Protein 6PXZ (pdb70)

Nearest PDB structures (foldseek):
  6pxz-assembly1_C  TM=9.949E-01  e=3.457E-14  Mus musculus
  6py0-assembly1_B  TM=1.004E+00  e=1.705E-13  Mus musculus
  4q5g-assembly1_B-2  TM=9.927E-01  e=1.189E-13  Mus musculus
  4q5g-assembly1_A-2  TM=9.921E-01  e=2.853E-13  Mus musculus
  4ip8-assembly1_D  TM=9.858E-01  e=7.693E-12  Homo sapiens

Sequence (305 aa):
RWVQFMKEAGQGSRDMWRAYSDMKKANWKNSDKYFHARGNYDAARRGPGGAWAAKVISDAREAVQKFTGDSRADQFANEWGRSGKDPNHFRPAGLPKRYRWVQFMKEAGQGSRDMWRAYSDMKKANWKNSDKYFHARGNYDAARRGPGGAWAAKVISDAREAVQKFTGHGAEDSRADQFANEWGRSGKDPNHFRPAGLPKRYRWVQFMKEAGQGSRDMWRAYSDMKKANWKNSDKYFHARGNYDAARRGPGGAWAAKVISDAREAVQKFTGHGAEDSRADQFANEWGRSGKDPNHFRPAGLPKRY

Structure (mmCIF, N/CA/C/O backbone):
data_6PXZ
#
_entry.id   6PXZ
#
_cell.length_a   52.317
_cell.length_b   74.882
_cell.length_c   89.940
_cell.angle_alpha   90.000
_cell.angle_beta   90.000
_cell.angle_gamma   90.000
#
_symmetry.space_group_name_H-M   'P 21 21 21'
#
loop_
_entity.id
_entity.type
_entity.pdbx_description
1 polymer 'Serum amyloid A-3 protein'
2 non-polymer DECYL-BETA-D-MALTOPYRANOSIDE
3 water water
#
loop_
_atom_site.group_PDB
_atom_site.id
_atom_site.type_symbol
_atom_site.label_atom_id
_atom_site.label_alt_id
_atom_site.label_comp_id
_atom_site.label_asym_id
_atom_site.label_entity_id
_atom_site.label_seq_id
_atom_site.pdbx_PDB_ins_code
_atom_site.Cartn_x
_atom_site.Cartn_y
_atom_site.Cartn_z
_atom_site.occupancy
_atom_site.B_iso_or_equiv
_atom_site.auth_seq_id
_atom_site.auth_comp_id
_atom_site.auth_asym_id
_atom_site.auth_atom_id
_atom_site.pdbx_PDB_model_num
ATOM 1 N N . ARG A 1 2 ? 13.123 9.898 -19.082 1.00 54.18 20 ARG A N 1
ATOM 2 C CA . ARG A 1 2 ? 13.432 9.710 -17.669 1.00 53.45 20 ARG A CA 1
ATOM 3 C C . ARG A 1 2 ? 12.197 9.314 -16.869 1.00 53.43 20 ARG A C 1
ATOM 4 O O . ARG A 1 2 ? 11.096 9.828 -17.104 1.00 54.28 20 ARG A O 1
ATOM 12 N N . TRP A 1 3 ? 12.399 8.412 -15.913 1.00 54.24 21 TRP A N 1
ATOM 13 C CA . TRP A 1 3 ? 11.329 7.965 -15.029 1.00 53.06 21 TRP A CA 1
ATOM 14 C C . TRP A 1 3 ? 11.065 8.971 -13.918 1.00 49.06 21 TRP A C 1
ATOM 15 O O . TRP A 1 3 ? 9.916 9.158 -13.507 1.00 44.83 21 TRP A O 1
ATOM 26 N N . VAL A 1 4 ? 12.130 9.594 -13.418 1.00 44.72 22 VAL A N 1
ATOM 27 C CA . VAL A 1 4 ? 11.999 10.578 -12.349 1.00 45.74 22 VAL A CA 1
ATOM 28 C C . VAL A 1 4 ? 11.073 11.711 -12.803 1.00 43.97 22 VAL A C 1
ATOM 29 O O . VAL A 1 4 ? 10.203 12.162 -12.044 1.00 44.34 22 VAL A O 1
ATOM 33 N N . GLN A 1 5 ? 11.236 12.137 -14.053 1.00 43.84 23 GLN A N 1
ATOM 34 C CA . GLN A 1 5 ? 10.420 13.221 -14.600 1.00 43.69 23 GLN A CA 1
ATOM 35 C C . GLN A 1 5 ? 8.958 12.797 -14.735 1.00 41.68 23 GLN A C 1
ATOM 36 O O . GLN A 1 5 ? 8.052 13.566 -14.409 1.00 39.35 23 GLN A O 1
ATOM 42 N N . PHE A 1 6 ? 8.742 11.578 -15.220 1.00 41.12 24 PHE A N 1
ATOM 43 C CA . PHE A 1 6 ? 7.394 11.019 -15.356 1.00 41.60 24 PHE A CA 1
ATOM 44 C C . PHE A 1 6 ? 6.699 10.923 -14.002 1.00 41.22 24 PHE A C 1
ATOM 45 O O . PHE A 1 6 ? 5.543 11.342 -13.850 1.00 39.23 24 PHE A O 1
ATOM 53 N N . MET A 1 7 ? 7.396 10.358 -13.024 1.00 40.15 25 MET A N 1
ATOM 54 C CA . MET A 1 7 ? 6.878 10.269 -11.661 1.00 42.04 25 MET A CA 1
ATOM 55 C C . MET A 1 7 ? 6.587 11.651 -11.077 1.00 41.28 25 MET A C 1
ATOM 56 O O . MET A 1 7 ? 5.604 11.831 -10.355 1.00 38.44 25 MET A O 1
ATOM 61 N N . LYS A 1 8 ? 7.443 12.625 -11.388 1.00 34.79 26 LYS A N 1
ATOM 62 C CA . LYS A 1 8 ? 7.256 13.984 -10.908 1.00 35.09 26 LYS A CA 1
ATOM 63 C C . LYS A 1 8 ? 5.946 14.533 -11.424 1.00 32.83 26 LYS A C 1
ATOM 64 O O . LYS A 1 8 ? 5.174 15.128 -10.667 1.00 35.18 26 LYS A O 1
ATOM 70 N N . GLU A 1 9 ? 5.705 14.324 -12.717 1.00 30.51 27 GLU A N 1
ATOM 71 C CA . GLU A 1 9 ? 4.501 14.831 -13.362 1.00 34.06 27 GLU A CA 1
ATOM 72 C C . GLU A 1 9 ? 3.282 14.107 -12.806 1.00 34.57 27 GLU A C 1
ATOM 73 O O . GLU A 1 9 ? 2.247 14.726 -12.573 1.00 32.21 27 GLU A O 1
ATOM 79 N N . ALA A 1 10 ? 3.420 12.801 -12.585 1.00 34.39 28 ALA A N 1
ATOM 80 C CA . ALA A 1 10 ? 2.316 11.994 -12.054 1.00 31.17 28 ALA A CA 1
ATOM 81 C C . ALA A 1 10 ? 1.928 12.501 -10.675 1.00 33.20 28 ALA A C 1
ATOM 82 O O . ALA A 1 10 ? 0.743 12.563 -10.330 1.00 32.93 28 ALA A O 1
ATOM 84 N N . GLY A 1 11 ? 2.931 12.858 -9.884 1.00 32.98 29 GLY A N 1
ATOM 85 C CA . GLY A 1 11 ? 2.686 13.420 -8.567 1.00 33.42 29 GLY A CA 1
ATOM 86 C C . GLY A 1 11 ? 1.930 14.732 -8.663 1.00 37.55 29 GLY A C 1
ATOM 87 O O . GLY A 1 11 ? 0.960 14.973 -7.937 1.00 31.51 29 GLY A O 1
ATOM 88 N N . GLN A 1 12 ? 2.390 15.593 -9.560 1.00 35.60 30 GLN A N 1
ATOM 89 C CA . GLN A 1 12 ? 1.753 16.886 -9.772 1.00 32.57 30 GLN A CA 1
ATOM 90 C C . GLN A 1 12 ? 0.317 16.734 -10.259 1.00 32.20 30 GLN A C 1
ATOM 91 O O . GLN A 1 12 ? -0.600 17.377 -9.729 1.00 32.91 30 GLN A O 1
ATOM 97 N N . GLY A 1 13 ? 0.133 15.903 -11.278 1.00 29.22 31 GLY A N 1
ATOM 98 C CA . GLY A 1 13 ? -1.194 15.632 -11.816 1.00 30.71 31 GLY A CA 1
ATOM 99 C C . GLY A 1 13 ? -2.166 15.078 -10.785 1.00 32.91 31 GLY A C 1
ATOM 100 O O . GLY A 1 13 ? -3.354 15.422 -10.778 1.00 28.93 31 GLY A O 1
ATOM 101 N N . SER A 1 14 ? -1.666 14.225 -9.900 1.00 30.99 32 SER A N 1
ATOM 102 C CA . SER A 1 14 ? -2.511 13.653 -8.857 1.00 33.10 32 SER A CA 1
ATOM 103 C C . SER A 1 14 ? -2.974 14.760 -7.923 1.00 31.91 32 SER A C 1
ATOM 104 O O . SER A 1 14 ? -4.141 14.818 -7.535 1.00 29.52 32 SER A O 1
ATOM 107 N N . ARG A 1 15 ? -2.051 15.647 -7.566 1.00 30.73 33 ARG A N 1
ATOM 108 C CA . ARG A 1 15 ? -2.384 16.787 -6.722 1.00 30.54 33 ARG A CA 1
ATOM 109 C C . ARG A 1 15 ? -3.407 17.713 -7.383 1.00 29.53 33 ARG A C 1
ATOM 110 O O . ARG A 1 15 ? -4.272 18.253 -6.705 1.00 32.42 33 ARG A O 1
ATOM 118 N N . ASP A 1 16 ? -3.301 17.884 -8.702 1.00 28.52 34 ASP A N 1
ATOM 119 C CA . ASP A 1 16 ? -4.263 18.663 -9.480 1.00 30.95 34 ASP A CA 1
ATOM 120 C C . ASP A 1 16 ? -5.660 18.049 -9.417 1.00 27.04 34 ASP A C 1
ATOM 121 O O . ASP A 1 16 ? -6.670 18.761 -9.367 1.00 27.90 34 ASP A O 1
ATOM 126 N N . MET A 1 17 ? -5.714 16.723 -9.446 1.00 26.28 35 MET A N 1
ATOM 127 C CA . MET A 1 17 ? -6.995 16.037 -9.350 1.00 25.46 35 MET A CA 1
ATOM 128 C C . MET A 1 17 ? -7.619 16.221 -7.974 1.00 29.14 35 MET A C 1
ATOM 129 O O . MET A 1 17 ? -8.804 16.513 -7.875 1.00 27.22 35 MET A O 1
ATOM 134 N N . TRP A 1 18 ? -6.835 16.067 -6.912 1.00 27.86 36 TRP A N 1
ATOM 135 C CA . TRP A 1 18 ? -7.401 16.230 -5.570 1.00 29.00 36 TRP A CA 1
ATOM 136 C C . TRP A 1 18 ? -7.817 17.671 -5.361 1.00 30.42 36 TRP A C 1
ATOM 137 O O . TRP A 1 18 ? -8.803 17.937 -4.694 1.00 30.38 36 TRP A O 1
ATOM 148 N N . ARG A 1 19 ? -7.069 18.605 -5.937 1.00 26.44 37 ARG A N 1
ATOM 149 C CA . ARG A 1 19 ? -7.415 20.020 -5.781 1.00 28.51 37 ARG A CA 1
ATOM 150 C C . ARG A 1 19 ? -8.748 20.303 -6.466 1.00 28.72 37 ARG A C 1
ATOM 151 O O . ARG A 1 19 ? -9.587 21.060 -5.958 1.00 28.20 37 ARG A O 1
ATOM 159 N N . ALA A 1 20 ? -8.974 19.655 -7.601 1.00 28.38 38 ALA A N 1
ATOM 160 C CA . ALA A 1 20 ? -10.237 19.835 -8.299 1.00 27.39 38 ALA A CA 1
ATOM 161 C C . ALA A 1 20 ? -11.398 19.262 -7.489 1.00 28.82 38 ALA A C 1
ATOM 162 O O . ALA A 1 20 ? -12.480 19.846 -7.440 1.00 26.61 38 ALA A O 1
ATOM 164 N N . TYR A 1 21 ? -11.185 18.104 -6.866 1.00 25.97 39 TYR A N 1
ATOM 165 C CA . TYR A 1 21 ? -12.254 17.484 -6.083 1.00 29.04 39 TYR A CA 1
ATOM 166 C C . TYR A 1 21 ? -12.489 18.319 -4.811 1.00 32.94 39 TYR A C 1
ATOM 167 O O . TYR A 1 21 ? -13.626 18.502 -4.373 1.00 31.94 39 TYR A O 1
ATOM 176 N N . SER A 1 22 ? -11.400 18.830 -4.245 1.00 30.24 40 SER A N 1
ATOM 177 C CA . SER A 1 22 ? -11.456 19.685 -3.071 1.00 31.93 40 SER A CA 1
ATOM 178 C C . SER A 1 22 ? -12.206 20.982 -3.379 1.00 34.24 40 SER A C 1
ATOM 179 O O . SER A 1 22 ? -13.086 21.394 -2.615 1.00 33.82 40 SER A O 1
ATOM 182 N N . ASP A 1 23 ? -11.873 21.620 -4.499 1.00 28.61 41 ASP A N 1
ATOM 183 C CA . ASP A 1 23 ? -12.569 22.841 -4.882 1.00 29.70 41 ASP A CA 1
ATOM 184 C C . ASP A 1 23 ? -14.044 22.554 -5.107 1.00 30.10 41 ASP A C 1
ATOM 185 O O . ASP A 1 23 ? -14.891 23.370 -4.771 1.00 29.68 41 ASP A O 1
ATOM 190 N N . MET A 1 24 ? -14.346 21.392 -5.680 1.00 29.03 42 MET A N 1
ATOM 191 C CA . MET A 1 24 ? -15.733 21.023 -5.935 1.00 28.42 42 MET A CA 1
ATOM 192 C C . MET A 1 24 ? -16.509 20.947 -4.621 1.00 30.71 42 MET A C 1
ATOM 193 O O . MET A 1 24 ? -17.610 21.486 -4.516 1.00 31.34 42 MET A O 1
ATOM 198 N N . LYS A 1 25 ? -15.903 20.333 -3.610 1.00 31.99 43 LYS A N 1
ATOM 199 C CA . LYS A 1 25 ? -16.519 20.270 -2.288 1.00 32.00 43 LYS A CA 1
ATOM 200 C C . LYS A 1 25 ? -16.715 21.665 -1.691 1.00 33.27 43 LYS A C 1
ATOM 201 O O . LYS A 1 25 ? -17.810 21.989 -1.235 1.00 35.42 43 LYS A O 1
ATOM 203 N N . LYS A 1 26 ? -15.668 22.488 -1.706 1.00 35.14 44 LYS A N 1
ATOM 204 C CA . LYS A 1 26 ? -15.742 23.846 -1.148 1.00 36.48 44 LYS A CA 1
ATOM 205 C C . LYS A 1 26 ? -16.749 24.743 -1.845 1.00 37.20 44 LYS A C 1
ATOM 206 O O . LYS A 1 26 ? -17.434 25.533 -1.201 1.00 37.74 44 LYS A O 1
ATOM 212 N N . ALA A 1 27 ? -16.804 24.652 -3.168 1.00 35.21 45 ALA A N 1
ATOM 213 C CA . ALA A 1 27 ? -17.664 25.532 -3.942 1.00 34.60 45 ALA A CA 1
ATOM 214 C C . ALA A 1 27 ? -19.116 25.231 -3.632 1.00 35.41 45 ALA A C 1
ATOM 215 O O . ALA A 1 27 ? -19.951 26.136 -3.583 1.00 33.99 45 ALA A O 1
ATOM 217 N N . ASN A 1 28 ? -19.408 23.947 -3.444 1.00 30.81 46 ASN A N 1
ATOM 218 C CA . ASN A 1 28 ? -20.784 23.488 -3.230 1.00 34.95 46 ASN A CA 1
ATOM 219 C C . ASN A 1 28 ? -21.775 24.134 -4.210 1.00 34.72 46 ASN A C 1
ATOM 220 O O . ASN A 1 28 ? -22.808 24.683 -3.814 1.00 31.96 46 ASN A O 1
ATOM 225 N N . TRP A 1 29 ? -21.443 24.076 -5.495 1.00 37.21 47 TRP A N 1
ATOM 226 C CA . TRP A 1 29 ? -22.187 24.794 -6.522 1.00 35.25 47 TRP A CA 1
ATOM 227 C C . TRP A 1 29 ? -22.915 23.787 -7.398 1.00 43.17 47 TRP A C 1
ATOM 228 O O . TRP A 1 29 ? -22.320 22.816 -7.856 1.00 40.53 47 TRP A O 1
ATOM 239 N N . LYS A 1 30 ? -24.210 23.997 -7.614 1.00 47.39 48 LYS A N 1
ATOM 240 C CA . LYS A 1 30 ? -24.987 23.040 -8.379 1.00 50.51 48 LYS A CA 1
ATOM 241 C C . LYS A 1 30 ? -24.514 22.960 -9.818 1.00 46.87 48 LYS A C 1
ATOM 242 O O . LYS A 1 30 ? -24.059 23.965 -10.380 1.00 50.75 48 LYS A O 1
ATOM 243 N N . ASN A 1 31 ? -24.600 21.763 -10.394 1.00 50.90 49 ASN A N 1
ATOM 244 C CA . ASN A 1 31 ? -24.238 21.524 -11.789 1.00 47.26 49 ASN A CA 1
ATOM 245 C C . ASN A 1 31 ? -22.779 21.849 -12.089 1.00 44.21 49 ASN A C 1
ATOM 246 O O . ASN A 1 31 ? -22.439 22.197 -13.217 1.00 44.90 49 ASN A O 1
ATOM 251 N N . SER A 1 32 ? -21.925 21.744 -11.075 1.00 37.41 50 SER A N 1
ATOM 252 C CA . SER A 1 32 ? -20.523 22.101 -11.233 1.00 36.82 50 SER A CA 1
ATOM 253 C C . SER A 1 32 ? -19.624 20.876 -11.324 1.00 32.89 50 SER A C 1
ATOM 254 O O . SER A 1 32 ? -18.430 21.010 -11.618 1.00 32.43 50 SER A O 1
ATOM 257 N N . ASP A 1 33 ? -20.180 19.689 -11.087 1.00 35.39 51 ASP A N 1
ATOM 258 C CA . ASP A 1 33 ? -19.363 18.474 -11.080 1.00 33.33 51 ASP A CA 1
ATOM 259 C C . ASP A 1 33 ? -18.559 18.271 -12.369 1.00 34.28 51 ASP A C 1
ATOM 260 O O . ASP A 1 33 ? -17.352 18.030 -12.316 1.00 35.84 51 ASP A O 1
ATOM 265 N N . LYS A 1 34 ? -19.217 18.393 -13.516 1.00 31.48 52 LYS A N 1
ATOM 266 C CA . LYS A 1 34 ? -18.544 18.172 -14.795 1.00 35.83 52 LYS A CA 1
ATOM 267 C C . LYS A 1 34 ? -17.435 19.204 -15.018 1.00 29.42 52 LYS A C 1
ATOM 268 O O . LYS A 1 34 ? -16.395 18.902 -15.606 1.00 30.38 52 LYS A O 1
ATOM 274 N N . TYR A 1 35 ? -17.647 20.427 -14.543 1.00 30.42 53 TYR A N 1
ATOM 275 C CA . TYR A 1 35 ? -16.602 21.435 -14.658 1.00 28.20 53 TYR A CA 1
ATOM 276 C C . TYR A 1 35 ? -15.334 20.998 -13.927 1.00 26.78 53 TYR A C 1
ATOM 277 O O . TYR A 1 35 ? -14.226 21.100 -14.451 1.00 27.51 53 TYR A O 1
ATOM 286 N N . PHE A 1 36 ? -15.496 20.558 -12.687 1.00 28.06 54 PHE A N 1
ATOM 287 C CA . PHE A 1 36 ? -14.340 20.191 -11.903 1.00 23.32 54 PHE A CA 1
ATOM 288 C C . PHE A 1 36 ? -13.667 18.933 -12.422 1.00 25.28 54 PHE A C 1
ATOM 289 O O . PHE A 1 36 ? -12.448 18.830 -12.362 1.00 28.71 54 PHE A O 1
ATOM 297 N N . HIS A 1 37 ? -14.450 18.006 -12.969 1.00 27.35 55 HIS A N 1
ATOM 298 C CA . HIS A 1 37 ? -13.872 16.803 -13.587 1.00 26.00 55 HIS A CA 1
ATOM 299 C C . HIS A 1 37 ? -12.993 17.219 -14.746 1.00 26.73 55 HIS A C 1
ATOM 300 O O . HIS A 1 37 ? -11.847 16.780 -14.848 1.00 27.94 55 HIS A O 1
ATOM 307 N N . ALA A 1 38 ? -13.527 18.068 -15.619 1.00 26.76 56 ALA A N 1
ATOM 308 C CA . ALA A 1 38 ? -12.737 18.589 -16.735 1.00 25.78 56 ALA A CA 1
ATOM 309 C C . ALA A 1 38 ? -11.509 19.350 -16.239 1.00 29.00 56 ALA A C 1
ATOM 310 O O . ALA A 1 38 ? -10.409 19.151 -16.744 1.00 27.36 56 ALA A O 1
ATOM 312 N N . ARG A 1 39 ? -11.687 20.208 -15.236 1.00 27.49 57 ARG A N 1
ATOM 313 C CA . ARG A 1 39 ? -10.569 21.053 -14.793 1.00 26.70 57 ARG A CA 1
ATOM 314 C C . ARG A 1 39 ? -9.412 20.251 -14.180 1.00 27.52 57 ARG A C 1
ATOM 315 O O . ARG A 1 39 ? -8.221 20.555 -14.420 1.00 27.50 57 ARG A O 1
ATOM 323 N N . GLY A 1 40 ? -9.729 19.224 -13.395 1.00 26.65 58 GLY A N 1
ATOM 324 C CA . GLY A 1 40 ? -8.680 18.427 -12.792 1.00 25.57 58 GLY A CA 1
ATOM 325 C C . GLY A 1 40 ? -7.859 17.723 -13.855 1.00 24.38 58 GLY A C 1
ATOM 326 O O . GLY A 1 40 ? -6.622 17.700 -13.799 1.00 27.97 58 GLY A O 1
ATOM 327 N N . ASN A 1 41 ? -8.562 17.147 -14.819 1.00 22.70 59 ASN A N 1
ATOM 328 C CA . ASN A 1 41 ? -7.930 16.429 -15.911 1.00 24.94 59 ASN A CA 1
ATOM 329 C C . ASN A 1 41 ? -7.114 17.371 -16.783 1.00 26.64 59 ASN A C 1
ATOM 330 O O . ASN A 1 41 ? -6.024 17.012 -17.234 1.00 28.41 59 ASN A O 1
ATOM 335 N N . TYR A 1 42 ? -7.643 18.573 -16.999 1.00 26.89 60 TYR A N 1
ATOM 336 C CA . TYR A 1 42 ? -6.962 19.609 -17.781 1.00 27.21 60 TYR A CA 1
ATOM 337 C C . TYR A 1 42 ? -5.667 20.079 -17.112 1.00 30.92 60 TYR A C 1
ATOM 338 O O . TYR A 1 42 ? -4.607 20.101 -17.744 1.00 30.98 60 TYR A O 1
ATOM 347 N N . ASP A 1 43 ? -5.756 20.467 -15.840 1.00 29.33 61 ASP A N 1
ATOM 348 C CA . ASP A 1 43 ? -4.574 20.880 -15.077 1.00 29.05 61 ASP A CA 1
ATOM 349 C C . ASP A 1 43 ? -3.520 19.788 -15.036 1.00 34.37 61 ASP A C 1
ATOM 350 O O . ASP A 1 43 ? -2.317 20.052 -15.198 1.00 32.65 61 ASP A O 1
ATOM 355 N N . ALA A 1 44 ? -3.971 18.557 -14.802 1.00 29.78 62 ALA A N 1
ATOM 356 C CA . ALA A 1 44 ? -3.064 17.432 -14.659 1.00 30.01 62 ALA A CA 1
ATOM 357 C C . ALA A 1 44 ? -2.340 17.133 -15.965 1.00 33.65 62 ALA A C 1
ATOM 358 O O . ALA A 1 44 ? -1.134 16.880 -15.968 1.00 32.27 62 ALA A O 1
ATOM 360 N N . ALA A 1 45 ? -3.054 17.181 -17.082 1.00 30.45 63 ALA A N 1
ATOM 361 C CA . ALA A 1 45 ? -2.426 16.822 -18.353 1.00 33.75 63 ALA A CA 1
ATOM 362 C C . ALA A 1 45 ? -1.380 17.867 -18.737 1.00 39.12 63 ALA A C 1
ATOM 363 O O . ALA A 1 45 ? -0.364 17.544 -19.358 1.00 37.34 63 ALA A O 1
ATOM 365 N N . ARG A 1 46 ? -1.626 19.114 -18.337 1.00 30.55 64 ARG A N 1
ATOM 366 C CA . ARG A 1 46 ? -0.701 20.231 -18.602 1.00 35.40 64 ARG A CA 1
ATOM 367 C C . ARG A 1 46 ? 0.646 20.053 -17.906 1.00 39.93 64 ARG A C 1
ATOM 368 O O . ARG A 1 46 ? 1.628 20.726 -18.252 1.00 37.50 64 ARG A O 1
ATOM 376 N N . ARG A 1 47 ? 0.692 19.174 -16.907 1.00 35.99 65 ARG A N 1
ATOM 377 C CA . ARG A 1 47 ? 1.938 18.910 -16.193 1.00 34.98 65 ARG A CA 1
ATOM 378 C C . ARG A 1 47 ? 2.914 18.109 -17.051 1.00 34.46 65 ARG A C 1
ATOM 379 O O . ARG A 1 47 ? 4.132 18.143 -16.825 1.00 39.09 65 ARG A O 1
ATOM 387 N N . GLY A 1 48 ? 2.382 17.383 -18.030 1.00 37.43 66 GLY A N 1
ATOM 388 C CA . GLY A 1 48 ? 3.194 16.501 -18.853 1.00 36.59 66 GLY A CA 1
ATOM 389 C C . GLY A 1 48 ? 2.582 15.115 -18.933 1.00 37.19 66 GLY A C 1
ATOM 390 O O . GLY A 1 48 ? 1.513 14.878 -18.367 1.00 37.02 66 GLY A O 1
ATOM 391 N N . PRO A 1 49 ? 3.243 14.190 -19.646 1.00 38.85 67 PRO A N 1
ATOM 392 C CA . PRO A 1 49 ? 2.705 12.839 -19.855 1.00 35.29 67 PRO A CA 1
ATOM 393 C C . PRO A 1 49 ? 2.406 12.094 -18.555 1.00 37.62 67 PRO A C 1
ATOM 394 O O . PRO A 1 49 ? 1.430 11.339 -18.504 1.00 37.31 67 PRO A O 1
ATOM 398 N N . GLY A 1 50 ? 3.216 12.304 -17.522 1.00 34.48 68 GLY A N 1
ATOM 399 C CA . GLY A 1 50 ? 3.000 11.649 -16.242 1.00 32.52 68 GLY A CA 1
ATOM 400 C C . GLY A 1 50 ? 1.701 12.127 -15.605 1.00 31.29 68 GLY A C 1
ATOM 401 O O . GLY A 1 50 ? 0.969 11.338 -14.997 1.00 34.71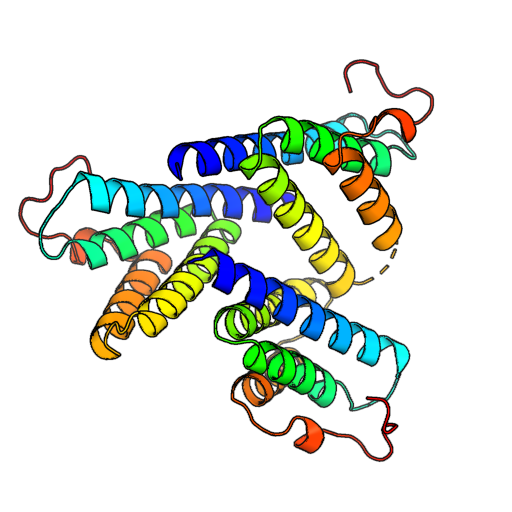 68 GLY A O 1
ATOM 402 N N . GLY A 1 51 ? 1.420 13.418 -15.743 1.00 34.32 69 GLY A N 1
ATOM 403 C CA . GLY A 1 51 ? 0.178 13.999 -15.246 1.00 29.99 69 GLY A CA 1
ATOM 404 C C . GLY A 1 51 ? -1.086 13.522 -15.944 1.00 37.07 69 GLY A C 1
ATOM 405 O O . GLY A 1 51 ? -2.114 13.278 -15.297 1.00 34.58 69 GLY A O 1
ATOM 406 N N . ALA A 1 52 ? -1.028 13.397 -17.266 1.00 31.27 70 ALA A N 1
ATOM 407 C CA . ALA A 1 52 ? -2.147 12.839 -18.013 1.00 32.10 70 ALA A CA 1
ATOM 408 C C . ALA A 1 52 ? -2.412 11.388 -17.628 1.00 34.78 70 ALA A C 1
ATOM 409 O O . ALA A 1 52 ? -3.571 10.967 -17.548 1.00 35.30 70 ALA A O 1
ATOM 411 N N . TRP A 1 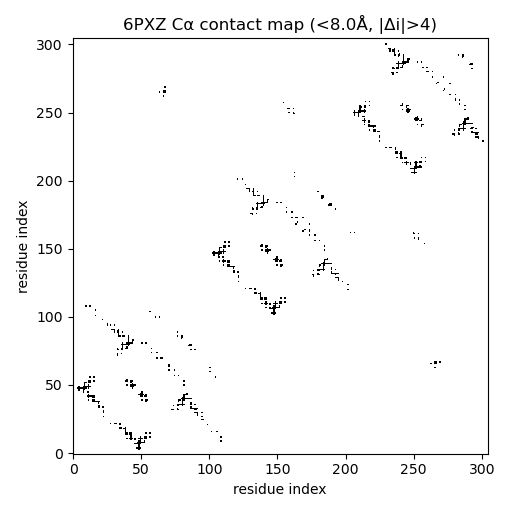53 ? -1.345 10.621 -17.422 1.00 35.20 71 TRP A N 1
ATOM 412 C CA . TRP A 1 53 ? -1.484 9.223 -17.023 1.00 33.09 71 TRP A CA 1
ATOM 413 C C . TRP A 1 53 ? -2.172 9.127 -15.668 1.00 32.19 71 TRP A C 1
ATOM 414 O O . TRP A 1 53 ? -3.121 8.350 -15.496 1.00 32.93 71 TRP A O 1
ATOM 425 N N . ALA A 1 54 ? -1.703 9.926 -14.716 1.00 31.49 72 ALA A N 1
ATOM 426 C CA . ALA A 1 54 ? -2.244 9.912 -13.367 1.00 34.07 72 ALA A CA 1
ATOM 427 C C . ALA A 1 54 ? -3.714 10.315 -13.391 1.00 33.04 72 ALA A C 1
ATOM 428 O O . ALA A 1 54 ? -4.550 9.680 -12.745 1.00 35.17 72 ALA A O 1
ATOM 430 N N . ALA A 1 55 ? -4.020 11.369 -14.143 1.00 30.92 73 ALA A N 1
ATOM 431 C CA . ALA A 1 55 ? -5.400 11.838 -14.307 1.00 31.09 73 ALA A CA 1
ATOM 432 C C . ALA A 1 55 ? -6.313 10.749 -14.871 1.00 31.73 73 ALA A C 1
ATOM 433 O O . ALA A 1 55 ? -7.458 10.592 -14.433 1.00 31.16 73 ALA A O 1
ATOM 435 N N . LYS A 1 56 ? -5.820 10.006 -15.859 1.00 30.19 74 LYS A N 1
ATOM 436 C CA . LYS A 1 56 ? -6.597 8.894 -16.419 1.00 32.76 74 LYS A CA 1
ATOM 437 C C . LYS A 1 56 ? -6.785 7.756 -15.414 1.00 33.62 74 LYS A C 1
ATOM 438 O O . LYS A 1 56 ? -7.890 7.231 -15.278 1.00 32.97 74 LYS A O 1
ATOM 444 N N . VAL A 1 57 ? -5.714 7.380 -14.712 1.00 30.90 75 VAL A N 1
ATOM 445 C CA . VAL A 1 57 ? -5.813 6.369 -13.657 1.00 34.31 75 VAL A CA 1
ATOM 446 C C . VAL A 1 57 ? -6.877 6.735 -12.616 1.00 29.97 75 VAL A C 1
ATOM 447 O O . VAL A 1 57 ? -7.728 5.908 -12.253 1.00 31.44 75 VAL A O 1
ATOM 451 N N . ILE A 1 58 ? -6.815 7.980 -12.144 1.00 29.76 76 ILE A N 1
ATOM 452 C CA . ILE A 1 58 ? -7.715 8.452 -11.115 1.00 27.81 76 ILE A CA 1
ATOM 453 C C . ILE A 1 58 ? -9.137 8.520 -11.647 1.00 27.18 76 ILE A C 1
ATOM 454 O O . ILE A 1 58 ? -10.057 8.092 -10.956 1.00 26.64 76 ILE A O 1
ATOM 459 N N . SER A 1 59 ? -9.316 9.043 -12.862 1.00 26.91 77 SER A N 1
ATOM 460 C CA . SER A 1 59 ? -10.644 9.130 -13.490 1.00 27.31 77 SER A CA 1
ATOM 461 C C . SER A 1 59 ? -11.254 7.748 -13.703 1.00 29.53 77 SER A C 1
ATOM 462 O O . SER A 1 59 ? -12.457 7.545 -13.474 1.00 28.16 77 SER A O 1
ATOM 465 N N . ASP A 1 60 ? -10.430 6.821 -14.190 1.00 28.14 78 ASP A N 1
ATOM 466 C CA . ASP A 1 60 ? -10.873 5.449 -14.425 1.00 30.60 78 ASP A CA 1
ATOM 467 C C . ASP A 1 60 ? -11.181 4.715 -13.130 1.00 29.87 78 ASP A C 1
ATOM 468 O O . ASP A 1 60 ? -12.135 3.948 -13.067 1.00 29.26 78 ASP A O 1
ATOM 473 N N . ALA A 1 61 ? -10.370 4.936 -12.101 1.00 28.22 79 ALA A N 1
ATOM 474 C CA . ALA A 1 61 ? -10.647 4.338 -10.799 1.00 31.05 79 ALA A CA 1
ATOM 475 C C . ALA A 1 61 ? -11.987 4.821 -10.255 1.00 31.05 79 ALA A C 1
ATOM 476 O O . ALA A 1 61 ? -12.750 4.046 -9.661 1.00 29.01 79 ALA A O 1
ATOM 478 N N . ARG A 1 62 ? -12.270 6.105 -10.457 1.00 27.93 80 ARG A N 1
ATOM 479 C CA . ARG A 1 62 ? -13.548 6.691 -10.049 1.00 29.83 80 ARG A CA 1
ATOM 480 C C . ARG A 1 62 ? -14.721 6.020 -10.761 1.00 29.19 80 ARG A C 1
ATOM 481 O O . ARG A 1 62 ? -15.716 5.643 -10.122 1.00 30.79 80 ARG A O 1
ATOM 489 N N . GLU A 1 63 ? -14.618 5.848 -12.076 1.00 27.09 81 GLU A N 1
ATOM 490 C CA . GLU A 1 63 ? -15.692 5.159 -12.780 1.00 29.41 81 GLU A CA 1
ATOM 491 C C . GLU A 1 63 ? -15.854 3.731 -12.245 1.00 28.36 81 GLU A C 1
ATOM 492 O O . GLU A 1 63 ? -16.980 3.257 -12.075 1.00 30.49 81 GLU A O 1
ATOM 498 N N . ALA A 1 64 ? -14.750 3.045 -11.954 1.00 30.69 82 ALA A N 1
ATOM 499 C CA . ALA A 1 64 ? -14.842 1.687 -11.397 1.00 29.86 82 ALA A CA 1
ATOM 500 C C . ALA A 1 64 ? -15.710 1.663 -10.139 1.00 32.69 82 ALA A C 1
ATOM 501 O O . ALA A 1 64 ? -16.560 0.772 -9.965 1.00 34.43 82 ALA A O 1
ATOM 503 N N . VAL A 1 65 ? -15.498 2.633 -9.256 1.00 30.04 83 VAL A N 1
ATOM 504 C CA . VAL A 1 65 ? -16.245 2.657 -8.007 1.00 36.25 83 VAL A CA 1
ATOM 505 C C . VAL A 1 65 ? -17.716 2.915 -8.295 1.00 38.12 83 VAL A C 1
ATOM 506 O O . VAL A 1 65 ? -18.578 2.281 -7.697 1.00 35.53 83 VAL A O 1
ATOM 510 N N . GLN A 1 66 ? -17.998 3.821 -9.231 1.00 32.40 84 GLN A N 1
ATOM 511 C CA . GLN A 1 66 ? -19.370 4.038 -9.696 1.00 34.38 84 GLN A CA 1
ATOM 512 C C . GLN A 1 66 ? -20.012 2.752 -10.207 1.00 37.37 84 GLN A C 1
ATOM 513 O O . GLN A 1 66 ? -21.115 2.405 -9.786 1.00 39.67 84 GLN A O 1
ATOM 519 N N . LYS A 1 67 ? -19.327 2.045 -11.107 1.00 33.92 85 LYS A N 1
ATOM 520 C CA . LYS A 1 67 ? -19.868 0.807 -11.675 1.00 34.71 85 LYS A CA 1
ATOM 521 C C . LYS A 1 67 ? -20.071 -0.243 -10.601 1.00 39.07 85 LYS A C 1
ATOM 522 O O . LYS A 1 67 ? -21.111 -0.889 -10.550 1.00 39.83 85 LYS A O 1
ATOM 528 N N . PHE A 1 68 ? -19.063 -0.434 -9.757 1.00 32.38 86 PHE A N 1
ATOM 529 C CA . PHE A 1 68 ? -19.153 -1.442 -8.702 1.00 36.29 86 PHE A CA 1
ATOM 530 C C . PHE A 1 68 ? -20.310 -1.179 -7.722 1.00 36.35 86 PHE A C 1
ATOM 531 O O . PHE A 1 68 ? -20.938 -2.116 -7.232 1.00 38.72 86 PHE A O 1
ATOM 539 N N . THR A 1 69 ? -20.598 0.088 -7.439 1.00 37.48 87 THR A N 1
ATOM 540 C CA . THR A 1 69 ? -21.633 0.405 -6.457 1.00 38.13 87 THR A CA 1
ATOM 541 C C . THR A 1 69 ? -22.970 0.724 -7.109 1.00 42.58 87 THR A C 1
ATOM 542 O O . THR A 1 69 ? -23.970 0.905 -6.416 1.00 44.80 87 THR A O 1
ATOM 546 N N . GLY A 1 70 ? -22.985 0.776 -8.436 1.00 41.86 88 GLY A N 1
ATOM 547 C CA . GLY A 1 70 ? -24.140 1.277 -9.153 1.00 46.54 88 GLY A CA 1
ATOM 548 C C . GLY A 1 70 ? -24.378 2.735 -8.798 1.00 49.92 88 GLY A C 1
ATOM 549 O O . GLY A 1 70 ? -24.533 3.592 -9.672 1.00 55.88 88 GLY A O 1
ATOM 550 N N . ASP A 1 75 ? -24.619 8.358 -16.095 1.00 41.04 93 ASP A N 1
ATOM 551 C CA . ASP A 1 75 ? -23.854 9.356 -15.345 1.00 43.50 93 ASP A CA 1
ATOM 552 C C . ASP A 1 75 ? -22.339 9.144 -15.435 1.00 38.68 93 ASP A C 1
ATOM 553 O O . ASP A 1 75 ? -21.578 10.110 -15.549 1.00 36.85 93 ASP A O 1
ATOM 558 N N . SER A 1 76 ? -21.907 7.884 -15.403 1.00 36.70 94 SER A N 1
ATOM 559 C CA . SER A 1 76 ? -20.488 7.566 -15.560 1.00 33.82 94 SER A CA 1
ATOM 560 C C . SER A 1 76 ? -19.945 8.050 -16.901 1.00 33.86 94 SER A C 1
ATOM 561 O O . SER A 1 76 ? -18.877 8.664 -16.966 1.00 31.69 94 SER A O 1
ATOM 564 N N . ARG A 1 77 ? -20.683 7.768 -17.969 1.00 33.40 95 ARG A N 1
ATOM 565 C CA . ARG A 1 77 ? -20.251 8.158 -19.305 1.00 35.16 95 ARG A CA 1
ATOM 566 C C . ARG A 1 77 ? -20.107 9.676 -19.406 1.00 37.46 95 ARG A C 1
ATOM 567 O O . ARG A 1 77 ? -19.134 10.181 -19.971 1.00 34.94 95 ARG A O 1
ATOM 569 N N . ALA A 1 78 ? -21.082 10.393 -18.852 1.00 37.05 96 ALA A N 1
ATOM 570 C CA . ALA A 1 78 ? -21.088 11.852 -18.880 1.00 34.33 96 ALA A CA 1
ATOM 571 C C . ALA A 1 78 ? -19.885 12.412 -18.138 1.00 34.21 96 ALA A C 1
ATOM 572 O O . ALA A 1 78 ? -19.269 13.399 -18.579 1.00 32.01 96 ALA A O 1
ATOM 574 N N . ASP A 1 79 ? -19.550 11.799 -17.006 1.00 32.24 97 ASP A N 1
ATOM 575 C CA . ASP A 1 79 ? -18.377 12.240 -16.257 1.00 32.93 97 ASP A CA 1
ATOM 576 C C . ASP A 1 79 ? -17.123 12.019 -17.081 1.00 32.10 97 ASP A C 1
ATOM 577 O O . ASP A 1 79 ? -16.244 12.876 -17.117 1.00 30.88 97 ASP A O 1
ATOM 582 N N . GLN A 1 80 ? -17.041 10.857 -17.726 1.00 29.96 98 GLN A N 1
ATOM 583 C CA . GLN A 1 80 ? -15.871 10.520 -18.535 1.00 30.66 98 GLN A CA 1
ATOM 584 C C . GLN A 1 80 ? -15.727 11.419 -19.760 1.00 31.43 98 GLN A C 1
ATOM 585 O O . GLN A 1 80 ? -14.616 11.725 -20.158 1.00 30.80 98 GLN A O 1
ATOM 591 N N . PHE A 1 81 ? -16.847 11.850 -20.339 1.00 32.04 99 PHE A N 1
ATOM 592 C CA . PHE A 1 81 ? -16.802 12.838 -21.422 1.00 34.86 99 PHE A CA 1
ATOM 593 C C . PHE A 1 81 ? -16.066 14.096 -20.939 1.00 31.94 99 PHE A C 1
ATOM 594 O O . PHE A 1 81 ? -15.151 14.600 -21.609 1.00 32.08 99 PHE A O 1
ATOM 602 N N . ALA A 1 82 ? -16.447 14.581 -19.757 1.00 31.57 100 ALA A N 1
ATOM 603 C CA . ALA A 1 82 ? -15.798 15.762 -19.179 1.00 31.66 100 ALA A CA 1
ATOM 604 C C . ALA A 1 82 ? -14.334 15.491 -18.843 1.00 29.36 100 ALA A C 1
ATOM 605 O O . ALA A 1 82 ? -13.472 16.324 -19.112 1.00 29.27 100 ALA A O 1
ATOM 607 N N . ASN A 1 83 ? -14.056 14.332 -18.252 1.00 30.64 101 ASN A N 1
ATOM 608 C CA . ASN A 1 83 ? -12.683 13.962 -17.919 1.00 27.11 101 ASN A CA 1
ATOM 609 C C . ASN A 1 83 ? -11.803 14.030 -19.163 1.00 30.28 101 ASN A C 1
ATOM 610 O O . ASN A 1 83 ? -10.707 14.615 -19.151 1.00 27.25 101 ASN A O 1
ATOM 615 N N . GLU A 1 84 ? -12.299 13.447 -20.246 1.00 29.96 102 GLU A N 1
ATOM 616 C CA . GLU A 1 84 ? -11.506 13.364 -21.478 1.00 31.98 102 GLU A CA 1
ATOM 617 C C . GLU A 1 84 ? -11.414 14.712 -22.195 1.00 30.39 102 GLU A C 1
ATOM 618 O O . GLU A 1 84 ? -10.401 15.020 -22.811 1.00 33.26 102 GLU A O 1
ATOM 624 N N . TRP A 1 85 ? -12.473 15.505 -22.098 1.00 30.85 103 TRP A N 1
ATOM 625 C CA . TRP A 1 85 ? -12.492 16.844 -22.664 1.00 29.71 103 TRP A CA 1
ATOM 626 C C . TRP A 1 85 ? -11.322 17.631 -22.084 1.00 32.35 103 TRP A C 1
ATOM 627 O O . TRP A 1 85 ? -10.472 18.134 -22.821 1.00 31.66 103 TRP A O 1
ATOM 638 N N . GLY A 1 86 ? -11.241 17.706 -20.761 1.00 28.30 104 GLY A N 1
ATOM 639 C CA . GLY A 1 86 ? -10.169 18.456 -20.132 1.00 28.70 104 GLY A CA 1
ATOM 640 C C . GLY A 1 86 ? -8.786 17.880 -20.376 1.00 31.81 104 GLY A C 1
ATOM 641 O O . GLY A 1 86 ? -7.835 18.614 -20.693 1.00 29.40 104 GLY A O 1
ATOM 642 N N . ARG A 1 87 ? -8.666 16.562 -20.235 1.00 31.24 105 ARG A N 1
ATOM 643 C CA . ARG A 1 87 ? -7.372 15.908 -20.361 1.00 29.57 105 ARG A CA 1
ATOM 644 C C . ARG A 1 87 ? -6.814 16.115 -21.764 1.00 29.28 105 ARG A C 1
ATOM 645 O O . ARG A 1 87 ? -5.590 16.148 -21.956 1.00 32.96 105 ARG A O 1
ATOM 653 N N . SER A 1 88 ? -7.716 16.299 -22.722 1.00 30.98 106 SER A N 1
ATOM 654 C CA . SER A 1 88 ? -7.336 16.499 -24.126 1.00 37.48 106 SER A CA 1
ATOM 655 C C . SER A 1 88 ? -6.873 17.927 -24.399 1.00 36.73 106 SER A C 1
ATOM 656 O O . SER A 1 88 ? -6.430 18.243 -25.510 1.00 36.46 106 SER A O 1
ATOM 659 N N . GLY A 1 89 ? -6.970 18.787 -23.386 1.00 30.85 107 GLY A N 1
ATOM 660 C CA . GLY A 1 89 ? -6.481 20.151 -23.486 1.00 33.70 107 GLY A CA 1
ATOM 661 C C . GLY A 1 89 ? -7.571 21.149 -23.826 1.00 34.09 107 GLY A C 1
ATOM 662 O O . GLY A 1 89 ? -7.284 22.336 -24.005 1.00 37.06 107 GLY A O 1
ATOM 663 N N . LYS A 1 90 ? -8.816 20.676 -23.923 1.00 32.36 108 LYS A N 1
ATOM 664 C CA . LYS A 1 90 ? -9.946 21.548 -24.231 1.00 32.10 108 LYS A CA 1
ATOM 665 C C . LYS A 1 90 ? -10.429 22.281 -22.984 1.00 29.66 108 LYS A C 1
ATOM 666 O O . LYS A 1 90 ? -10.236 21.811 -21.853 1.00 29.53 108 LYS A O 1
ATOM 672 N N . ASP A 1 91 ? -11.075 23.424 -23.204 1.00 32.22 109 ASP A N 1
ATOM 673 C CA . ASP A 1 91 ? -11.394 24.371 -22.139 1.00 32.63 109 ASP A CA 1
ATOM 674 C C . ASP A 1 91 ? -12.409 23.802 -21.148 1.00 29.12 109 ASP A C 1
ATOM 675 O O . ASP A 1 91 ? -13.546 23.511 -21.519 1.00 30.96 109 ASP A O 1
ATOM 680 N N . PRO A 1 92 ? -11.998 23.644 -19.880 1.00 29.24 110 PRO A N 1
ATOM 681 C CA . PRO A 1 92 ? -12.937 23.176 -18.852 1.00 28.82 110 PRO A CA 1
ATOM 682 C C . PRO A 1 92 ? -14.129 24.115 -18.692 1.00 28.68 110 PRO A C 1
ATOM 683 O O . PRO A 1 92 ? -15.202 23.660 -18.307 1.00 29.22 110 PRO A O 1
ATOM 687 N N . ASN A 1 93 ? -13.950 25.394 -18.998 1.00 31.27 111 ASN A N 1
ATOM 688 C CA . ASN A 1 93 ? -15.047 26.367 -18.888 1.00 32.38 111 ASN A CA 1
ATOM 689 C C . ASN A 1 93 ? -16.257 26.074 -19.768 1.00 34.82 111 ASN A C 1
ATOM 690 O O . ASN A 1 93 ? -17.332 26.646 -19.576 1.00 36.31 111 ASN A O 1
ATOM 695 N N . HIS A 1 94 ? -16.068 25.173 -20.728 1.00 36.04 112 HIS A N 1
ATOM 696 C CA . HIS A 1 94 ? -17.159 24.614 -21.525 1.00 38.16 112 HIS A CA 1
ATOM 697 C C . HIS A 1 94 ? -18.290 24.091 -20.631 1.00 39.64 112 HIS A C 1
ATOM 698 O O . HIS A 1 94 ? -19.464 24.129 -21.005 1.00 39.26 112 HIS A O 1
ATOM 705 N N . PHE A 1 95 ? -17.926 23.609 -19.444 1.00 34.68 113 PHE A N 1
ATOM 706 C CA . PHE A 1 95 ? -18.886 23.044 -18.504 1.00 34.21 113 PHE A CA 1
ATOM 707 C C . PHE A 1 95 ? -19.174 23.954 -17.313 1.00 33.86 113 PHE A C 1
ATOM 708 O O . PHE A 1 95 ? -19.877 23.551 -16.379 1.00 36.99 113 PHE A O 1
ATOM 716 N N . ARG A 1 96 ? -18.625 25.157 -17.325 1.00 35.24 114 ARG A N 1
ATOM 717 C CA . ARG A 1 96 ? -18.737 26.039 -16.166 1.00 35.94 114 ARG A CA 1
ATOM 718 C C . ARG A 1 96 ? -20.184 26.468 -15.900 1.00 40.67 114 ARG A C 1
ATOM 719 O O . ARG A 1 96 ? -20.835 27.027 -16.781 1.00 41.07 114 ARG A O 1
ATOM 727 N N . PRO A 1 97 ? -20.693 26.196 -14.687 1.00 37.12 115 PRO A N 1
ATOM 728 C CA . PRO A 1 97 ? -22.078 26.599 -14.421 1.00 39.31 115 PRO A CA 1
ATOM 729 C C . PRO A 1 97 ? -22.163 28.076 -14.097 1.00 40.27 115 PRO A C 1
ATOM 730 O O . PRO A 1 97 ? -21.172 28.694 -13.689 1.00 39.64 115 PRO A O 1
ATOM 734 N N . ALA A 1 98 ? -23.344 28.646 -14.301 1.00 41.61 116 ALA A N 1
ATOM 735 C CA . ALA A 1 98 ? -23.551 30.055 -14.029 1.00 43.39 116 ALA A CA 1
ATOM 736 C C . ALA A 1 98 ? -23.303 30.318 -12.553 1.00 39.79 116 ALA A C 1
ATOM 737 O O . ALA A 1 98 ? -23.761 29.565 -11.686 1.00 42.01 116 ALA A O 1
ATOM 739 N N . GLY A 1 99 ? -22.561 31.375 -12.261 1.00 37.34 117 GLY A N 1
ATOM 740 C CA . GLY A 1 99 ? -22.366 31.774 -10.885 1.00 39.34 117 GLY A CA 1
ATOM 741 C C . GLY A 1 99 ? -21.065 31.331 -10.237 1.00 39.70 117 GLY A C 1
ATOM 742 O O . GLY A 1 99 ? -20.625 31.969 -9.286 1.00 42.07 117 GLY A O 1
ATOM 743 N N . LEU A 1 100 ? -20.441 30.261 -10.733 1.00 39.66 118 LEU A N 1
ATOM 744 C CA . LEU A 1 100 ? -19.260 29.709 -10.055 1.00 37.00 118 LEU A CA 1
ATOM 745 C C . LEU A 1 100 ? -18.174 30.766 -9.833 1.00 33.50 118 LEU A C 1
ATOM 746 O O . LEU A 1 100 ? -17.796 31.496 -10.768 1.00 30.47 118 LEU A O 1
ATOM 751 N N . PRO A 1 101 ? -17.694 30.888 -8.580 1.00 31.94 119 PRO A N 1
ATOM 752 C CA . PRO A 1 101 ? -16.652 31.878 -8.276 1.00 30.08 119 PRO A CA 1
ATOM 753 C C . PRO A 1 101 ? -15.445 31.762 -9.197 1.00 31.60 119 PRO A C 1
ATOM 754 O O . PRO A 1 101 ? -15.044 30.658 -9.600 1.00 29.59 119 PRO A O 1
ATOM 758 N N . LYS A 1 102 ? -14.878 32.912 -9.541 1.00 31.99 120 LYS A N 1
ATOM 759 C CA . LYS A 1 102 ? -13.867 32.976 -10.587 1.00 34.11 120 LYS A CA 1
ATOM 760 C C . LYS A 1 102 ? -12.549 32.314 -10.242 1.00 29.61 120 LYS A C 1
ATOM 761 O O . LYS A 1 102 ? -11.801 31.929 -11.145 1.00 33.80 120 LYS A O 1
ATOM 767 N N . ARG A 1 103 ? -12.247 32.164 -8.954 1.00 28.16 121 ARG A N 1
ATOM 768 C CA . ARG A 1 103 ? -10.995 31.525 -8.568 1.00 28.49 121 ARG A CA 1
ATOM 769 C C . ARG A 1 103 ? -11.000 30.028 -8.882 1.00 25.59 121 ARG A C 1
ATOM 770 O O . ARG A 1 103 ? -9.945 29.402 -8.935 1.00 29.15 121 ARG A O 1
ATOM 778 N N . TYR A 1 104 ? -12.187 29.463 -9.089 1.00 26.67 122 TYR A N 1
ATOM 779 C CA . TYR A 1 104 ? -12.311 28.038 -9.393 1.00 26.43 122 TYR A CA 1
ATOM 780 C C . TYR A 1 104 ? -12.234 27.797 -10.891 1.00 30.14 122 TYR A C 1
ATOM 781 O O . TYR A 1 104 ? -12.649 28.642 -11.689 1.00 29.00 122 TYR A O 1
ATOM 791 N N . ARG B 1 2 ? -14.128 7.871 2.325 1.00 53.61 20 ARG B N 1
ATOM 792 C CA . ARG B 1 2 ? -14.202 8.316 0.938 1.00 46.25 20 ARG B CA 1
ATOM 793 C C . ARG B 1 2 ? -13.277 7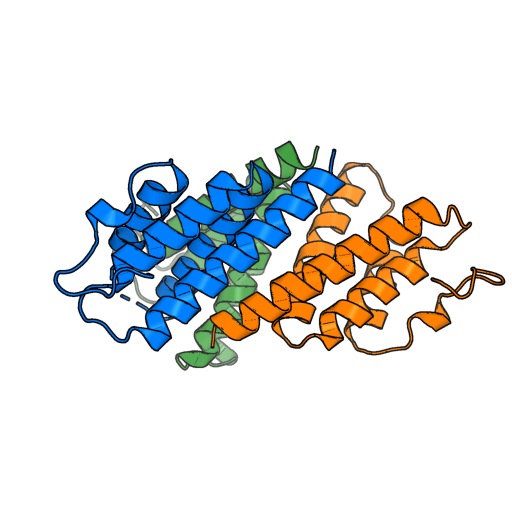.511 0.019 1.00 42.10 20 ARG B C 1
ATOM 794 O O . ARG B 1 2 ? -12.214 7.011 0.431 1.00 40.04 20 ARG B O 1
ATOM 802 N N . TRP B 1 3 ? -13.705 7.386 -1.229 1.00 37.13 21 TRP B N 1
ATOM 803 C CA . TRP B 1 3 ? -12.837 6.923 -2.294 1.00 38.40 21 TRP B CA 1
ATOM 804 C C . TRP B 1 3 ? -11.674 7.901 -2.444 1.00 36.50 21 TRP B C 1
ATOM 805 O O . TRP B 1 3 ? -10.541 7.483 -2.673 1.00 34.14 21 TRP B O 1
ATOM 816 N N . VAL B 1 4 ? -11.943 9.198 -2.314 1.00 33.77 22 VAL B N 1
ATOM 817 C CA . VAL B 1 4 ? -10.872 10.189 -2.413 1.00 33.10 22 VAL B CA 1
ATOM 818 C C . VAL B 1 4 ? -9.754 9.943 -1.395 1.00 35.33 22 VAL B C 1
ATOM 819 O O . VAL B 1 4 ? -8.571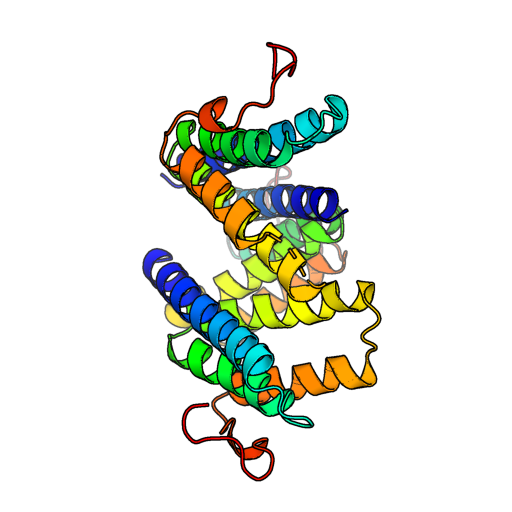 9.973 -1.749 1.00 32.39 22 VAL B O 1
ATOM 823 N N . GLN B 1 5 ? -10.119 9.676 -0.142 1.00 31.90 23 GLN B N 1
ATOM 824 C CA . GLN B 1 5 ? -9.103 9.470 0.890 1.00 38.15 23 GLN B CA 1
ATOM 825 C C . GLN B 1 5 ? -8.258 8.229 0.607 1.00 33.82 23 GLN B C 1
ATOM 826 O O . GLN B 1 5 ? -7.032 8.257 0.735 1.00 31.87 23 GLN B O 1
ATOM 832 N N . PHE B 1 6 ? -8.932 7.152 0.219 1.00 33.90 24 PHE B N 1
ATOM 833 C CA . PHE B 1 6 ? -8.270 5.929 -0.207 1.00 29.64 24 PHE B CA 1
ATOM 834 C C . PHE B 1 6 ? -7.321 6.225 -1.358 1.00 31.83 24 PHE B C 1
ATOM 835 O O . PHE B 1 6 ? -6.183 5.752 -1.356 1.00 31.01 24 PHE B O 1
ATOM 843 N N . MET B 1 7 ? -7.764 7.008 -2.345 1.00 29.65 25 MET B N 1
ATOM 844 C CA . MET B 1 7 ? -6.903 7.241 -3.511 1.00 31.91 25 MET B CA 1
ATOM 845 C C . MET B 1 7 ? -5.692 8.081 -3.155 1.00 30.39 25 MET B C 1
ATOM 846 O O . MET B 1 7 ? -4.618 7.911 -3.730 1.00 29.86 25 MET B O 1
ATOM 851 N N . LYS B 1 8 ? -5.878 9.007 -2.217 1.00 27.31 26 LYS B N 1
ATOM 852 C CA . LYS B 1 8 ? -4.765 9.801 -1.725 1.00 30.85 26 LYS B CA 1
ATOM 853 C C . LYS B 1 8 ? -3.753 8.905 -1.046 1.00 28.91 26 LYS B C 1
ATOM 854 O O . LYS B 1 8 ? -2.556 9.050 -1.282 1.00 29.12 26 LYS B O 1
ATOM 860 N N . GLU B 1 9 ? -4.231 7.977 -0.221 1.00 29.90 27 GLU B N 1
ATOM 861 C CA . GLU B 1 9 ? -3.332 6.996 0.403 1.00 29.89 27 GLU B CA 1
ATOM 862 C C . GLU B 1 9 ? -2.604 6.183 -0.658 1.00 29.14 27 GLU B C 1
ATOM 863 O O . GLU B 1 9 ? -1.412 5.915 -0.526 1.00 26.59 27 GLU B O 1
ATOM 869 N N . ALA B 1 10 ? -3.320 5.792 -1.713 1.00 25.84 28 ALA B N 1
ATOM 870 C CA . ALA B 1 10 ? -2.708 5.023 -2.797 1.00 27.44 28 ALA B CA 1
ATOM 871 C C . ALA B 1 10 ? -1.590 5.796 -3.486 1.00 27.78 28 ALA B C 1
ATOM 872 O O . ALA B 1 10 ? -0.550 5.227 -3.790 1.00 26.23 28 ALA B O 1
ATOM 874 N N . GLY B 1 11 ? -1.819 7.086 -3.738 1.00 27.12 29 GLY B N 1
ATOM 875 C CA . GLY B 1 11 ? -0.825 7.955 -4.334 1.00 28.71 29 GLY B CA 1
ATOM 876 C C . GLY B 1 11 ? 0.406 8.054 -3.459 1.00 25.27 29 GLY B C 1
ATOM 877 O O . GLY B 1 11 ? 1.534 8.002 -3.949 1.00 28.16 29 GLY B O 1
ATOM 878 N N . GLN B 1 12 ? 0.203 8.185 -2.151 1.00 26.80 30 GLN B N 1
ATOM 879 C CA . GLN B 1 12 ? 1.348 8.300 -1.252 1.00 29.89 30 GLN B CA 1
ATOM 880 C C . GLN B 1 12 ? 2.113 6.984 -1.179 1.00 24.77 30 GLN B C 1
ATOM 881 O O . GLN B 1 12 ? 3.338 6.968 -1.166 1.00 25.70 30 GLN B O 1
ATOM 887 N N . GLY B 1 13 ? 1.376 5.888 -1.122 1.00 25.24 31 GLY B N 1
ATOM 888 C CA . GLY B 1 13 ? 2.005 4.579 -1.094 1.00 27.04 31 GLY B CA 1
ATOM 889 C C . GLY B 1 13 ? 2.766 4.309 -2.369 1.00 23.99 31 GLY B C 1
ATOM 890 O O . GLY B 1 13 ? 3.807 3.670 -2.348 1.00 25.88 31 GLY B O 1
ATOM 891 N N . SER B 1 14 ? 2.249 4.786 -3.494 1.00 24.92 32 SER B N 1
ATOM 892 C CA . SER B 1 14 ? 2.965 4.643 -4.753 1.00 27.35 32 SER B CA 1
ATOM 893 C C . SER B 1 14 ? 4.279 5.394 -4.689 1.00 28.56 32 SER B C 1
ATOM 894 O O . SER B 1 14 ? 5.313 4.894 -5.135 1.00 29.25 32 SER B O 1
ATOM 897 N N . ARG B 1 15 ? 4.239 6.593 -4.124 1.00 28.20 33 ARG B N 1
ATOM 898 C CA . ARG B 1 15 ? 5.461 7.370 -3.945 1.00 31.55 33 ARG B CA 1
ATOM 899 C C . ARG B 1 15 ? 6.446 6.608 -3.061 1.00 28.29 33 ARG B C 1
ATOM 900 O O . ARG B 1 15 ? 7.648 6.569 -3.342 1.00 28.17 33 ARG B O 1
ATOM 908 N N . ASP B 1 16 ? 5.946 5.996 -1.992 1.00 25.68 34 ASP B N 1
ATOM 909 C CA . ASP B 1 16 ? 6.810 5.204 -1.109 1.00 24.90 34 ASP B CA 1
ATOM 910 C C . ASP B 1 16 ? 7.470 4.058 -1.835 1.00 27.83 34 ASP B C 1
ATOM 911 O O . ASP B 1 16 ? 8.640 3.777 -1.615 1.00 26.88 34 ASP B O 1
ATOM 916 N N . MET B 1 17 ? 6.708 3.391 -2.695 1.00 26.16 35 MET B N 1
ATOM 917 C CA . MET B 1 17 ? 7.242 2.257 -3.449 1.00 26.12 35 MET B CA 1
ATOM 918 C C . MET B 1 17 ? 8.313 2.726 -4.420 1.00 30.81 35 MET B C 1
ATOM 919 O O . MET B 1 17 ? 9.357 2.092 -4.563 1.00 28.20 35 MET B O 1
ATOM 924 N N . TRP B 1 18 ? 8.042 3.841 -5.093 1.00 30.15 36 TRP B N 1
ATOM 925 C CA . TRP B 1 18 ? 9.038 4.454 -5.976 1.00 32.81 36 TRP B CA 1
ATOM 926 C C . TRP B 1 18 ? 10.320 4.820 -5.217 1.00 32.03 36 TRP B C 1
ATOM 927 O O . TRP B 1 18 ? 11.430 4.580 -5.702 1.00 33.56 36 TRP B O 1
ATOM 938 N N . ARG B 1 19 ? 10.184 5.380 -4.018 1.00 29.40 37 ARG B N 1
ATOM 939 C CA . ARG B 1 19 ? 11.377 5.732 -3.223 1.00 31.12 37 ARG B CA 1
ATOM 940 C C . ARG B 1 19 ? 12.233 4.529 -2.848 1.00 31.88 37 ARG B C 1
ATOM 941 O O . ARG B 1 19 ? 13.464 4.608 -2.807 1.00 30.58 37 ARG B O 1
ATOM 949 N N . ALA B 1 20 ? 11.586 3.411 -2.554 1.00 26.24 38 ALA B N 1
ATOM 950 C CA . ALA B 1 20 ? 12.338 2.216 -2.200 1.00 27.91 38 ALA B CA 1
ATOM 951 C C . ALA B 1 20 ? 13.121 1.733 -3.414 1.00 33.78 38 ALA B C 1
ATOM 952 O O . ALA B 1 20 ? 14.264 1.284 -3.295 1.00 31.87 38 ALA B O 1
ATOM 954 N N . TYR B 1 21 ? 12.510 1.823 -4.589 1.00 31.60 39 TYR B N 1
ATOM 955 C CA . TYR B 1 21 ? 13.188 1.386 -5.806 1.00 36.43 39 TYR B CA 1
ATOM 956 C C . TYR B 1 21 ? 14.351 2.332 -6.099 1.00 38.31 39 TYR B C 1
ATOM 957 O O . TYR B 1 21 ? 15.462 1.892 -6.399 1.00 35.00 39 TYR B O 1
ATOM 966 N N . SER B 1 22 ? 14.091 3.632 -5.976 1.00 33.57 40 SER B N 1
ATOM 967 C CA . SER B 1 22 ? 15.108 4.657 -6.210 1.00 33.47 40 SER B CA 1
ATOM 968 C C . SER B 1 22 ? 16.268 4.520 -5.240 1.00 36.98 40 SER B C 1
ATOM 969 O O . SER B 1 22 ? 17.436 4.629 -5.630 1.00 41.11 40 SER B O 1
ATOM 972 N N . ASP B 1 23 ? 15.962 4.285 -3.971 1.00 32.64 41 ASP B N 1
ATOM 973 C CA . ASP B 1 23 ? 17.014 4.102 -2.981 1.00 34.43 41 ASP B CA 1
ATOM 974 C C . ASP B 1 23 ? 17.800 2.825 -3.251 1.00 37.31 41 ASP B C 1
ATOM 975 O O . ASP B 1 23 ? 19.017 2.798 -3.085 1.00 37.79 41 ASP B O 1
ATOM 980 N N . MET B 1 24 ? 17.106 1.760 -3.650 1.00 32.54 42 MET B N 1
ATOM 981 C CA . MET B 1 24 ? 17.791 0.505 -3.967 1.00 37.45 42 MET B CA 1
ATOM 982 C C . MET B 1 24 ? 18.853 0.745 -5.035 1.00 39.29 42 MET B C 1
ATOM 983 O O . MET B 1 24 ? 19.985 0.285 -4.917 1.00 40.53 42 MET B O 1
ATOM 988 N N . LYS B 1 25 ? 18.477 1.494 -6.063 1.00 38.11 43 LYS B N 1
ATOM 989 C CA . LYS B 1 25 ? 19.380 1.810 -7.166 1.00 41.20 43 LYS B CA 1
ATOM 990 C C . LYS B 1 25 ? 20.540 2.690 -6.719 1.00 45.43 43 LYS B C 1
ATOM 991 O O . LYS B 1 25 ? 21.682 2.441 -7.076 1.00 44.99 43 LYS B O 1
ATOM 997 N N . LYS B 1 26 ? 20.243 3.718 -5.932 1.00 42.69 44 LYS B N 1
ATOM 998 C CA . LYS B 1 26 ? 21.278 4.631 -5.453 1.00 43.00 44 LYS B CA 1
ATOM 999 C C . LYS B 1 26 ? 22.238 3.952 -4.478 1.00 45.12 44 LYS B C 1
ATOM 1000 O O . LYS B 1 26 ? 23.385 4.374 -4.338 1.00 43.97 44 LYS B O 1
ATOM 1002 N N . ALA B 1 27 ? 21.775 2.905 -3.800 1.00 40.99 45 ALA B N 1
ATOM 1003 C CA . ALA B 1 27 ? 22.592 2.279 -2.760 1.00 42.23 45 ALA B CA 1
ATOM 1004 C C . ALA B 1 27 ? 23.610 1.264 -3.297 1.00 42.04 45 ALA B C 1
ATOM 1005 O O . ALA B 1 27 ? 24.662 1.068 -2.685 1.00 43.04 45 ALA B O 1
ATOM 1007 N N . ASN B 1 28 ? 23.283 0.622 -4.421 1.00 44.48 46 ASN B N 1
ATOM 1008 C CA . ASN B 1 28 ? 24.146 -0.384 -5.052 1.00 46.72 46 ASN B CA 1
ATOM 1009 C C . ASN B 1 28 ? 24.671 -1.446 -4.084 1.00 45.07 46 ASN B C 1
ATOM 1010 O O . ASN B 1 28 ? 25.795 -1.944 -4.240 1.00 44.68 46 ASN B O 1
ATOM 1015 N N . TRP B 1 29 ? 23.858 -1.803 -3.095 1.00 36.99 47 TRP B N 1
ATOM 1016 C CA . TRP B 1 29 ? 24.321 -2.672 -2.018 1.00 39.03 47 TRP B CA 1
ATOM 1017 C C . TRP B 1 29 ? 23.954 -4.127 -2.263 1.00 40.16 47 TRP B C 1
ATOM 1018 O O . TRP B 1 29 ? 22.807 -4.440 -2.585 1.00 41.08 47 TRP B O 1
ATOM 1029 N N . LYS B 1 30 ? 24.931 -5.015 -2.099 1.00 37.35 48 LYS B N 1
ATOM 1030 C CA . LYS B 1 30 ? 24.741 -6.442 -2.355 1.00 41.11 48 LYS B CA 1
ATOM 1031 C C . LYS B 1 30 ? 23.609 -7.024 -1.514 1.00 39.27 48 LYS B C 1
ATOM 1032 O O . LYS B 1 30 ? 23.556 -6.796 -0.303 1.00 39.43 48 LYS B O 1
ATOM 1034 N N . ASN B 1 31 ? 22.726 -7.780 -2.165 1.00 38.52 49 ASN B N 1
ATOM 1035 C CA . ASN B 1 31 ? 21.621 -8.478 -1.506 1.00 40.39 49 ASN B CA 1
ATOM 1036 C C . ASN B 1 31 ? 20.782 -7.534 -0.657 1.00 35.96 49 ASN B C 1
ATOM 1037 O O . ASN B 1 31 ? 20.489 -7.816 0.503 1.00 37.03 49 ASN B O 1
ATOM 1042 N N . SER B 1 32 ? 20.424 -6.402 -1.243 1.00 34.25 50 SER B N 1
ATOM 1043 C CA . SER B 1 32 ? 19.628 -5.417 -0.535 1.00 31.29 50 SER B CA 1
ATOM 1044 C C . SER B 1 32 ? 18.195 -5.400 -1.057 1.00 36.41 50 SER B C 1
ATOM 1045 O O . SER B 1 32 ? 17.340 -4.705 -0.503 1.00 32.27 50 SER B O 1
AT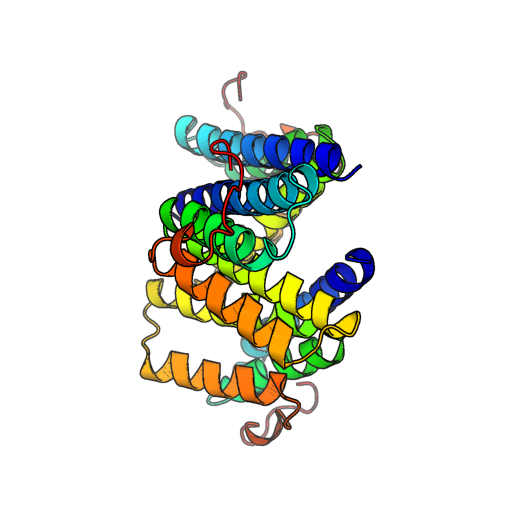OM 1048 N N . ASP B 1 33 ? 17.910 -6.153 -2.117 1.00 33.81 51 ASP B N 1
ATOM 1049 C CA . ASP B 1 33 ? 16.591 -6.014 -2.733 1.00 37.01 51 ASP B CA 1
ATOM 1050 C C . ASP B 1 33 ? 15.424 -6.443 -1.843 1.00 37.63 51 ASP B C 1
ATOM 1051 O O . ASP B 1 33 ? 14.377 -5.805 -1.869 1.00 34.15 51 ASP B O 1
ATOM 1056 N N . LYS B 1 34 ? 15.597 -7.494 -1.047 1.00 34.77 52 LYS B N 1
ATOM 1057 C CA . LYS B 1 34 ? 14.548 -7.869 -0.099 1.00 32.99 52 LYS B CA 1
ATOM 1058 C C . LYS B 1 34 ? 14.297 -6.782 0.944 1.00 32.54 52 LYS B C 1
ATOM 1059 O O . LYS B 1 34 ? 13.151 -6.518 1.286 1.00 29.97 52 LYS B O 1
ATOM 1065 N N . TYR B 1 35 ? 15.366 -6.168 1.447 1.00 30.51 53 TYR B N 1
ATOM 1066 C CA . TYR B 1 35 ? 15.229 -5.045 2.368 1.00 29.96 53 TYR B CA 1
ATOM 1067 C C . TYR B 1 35 ? 14.383 -3.962 1.722 1.00 28.29 53 TYR B C 1
ATOM 1068 O O . TYR B 1 35 ? 13.419 -3.461 2.316 1.00 26.32 53 TYR B O 1
ATOM 1077 N N . PHE B 1 36 ? 14.729 -3.593 0.497 1.00 27.68 54 PHE B N 1
ATOM 1078 C CA . PHE B 1 36 ? 14.008 -2.500 -0.150 1.00 29.46 54 PHE B CA 1
ATOM 1079 C C . PHE B 1 36 ? 12.587 -2.891 -0.552 1.00 27.21 54 PHE B C 1
ATOM 1080 O O . PHE B 1 36 ? 11.690 -2.058 -0.488 1.00 29.81 54 PHE B O 1
ATOM 1088 N N . HIS B 1 37 ? 12.390 -4.152 -0.945 1.00 29.03 55 HIS B N 1
ATOM 1089 C CA . HIS B 1 37 ? 11.038 -4.669 -1.156 1.00 29.72 55 HIS B CA 1
ATOM 1090 C C . HIS B 1 37 ? 10.211 -4.528 0.123 1.00 25.83 55 HIS B C 1
ATOM 1091 O O . HIS B 1 37 ? 9.097 -4.002 0.093 1.00 26.26 55 HIS B O 1
ATOM 1098 N N . ALA B 1 38 ? 10.770 -4.947 1.255 1.00 23.87 56 ALA B N 1
ATOM 1099 C CA . ALA B 1 38 ? 10.031 -4.855 2.511 1.00 23.13 56 ALA B CA 1
ATOM 1100 C C . ALA B 1 38 ? 9.773 -3.407 2.924 1.00 23.82 56 ALA B C 1
ATOM 1101 O O . ALA B 1 38 ? 8.680 -3.065 3.399 1.00 27.05 56 ALA B O 1
ATOM 1103 N N . ARG B 1 39 ? 10.785 -2.565 2.743 1.00 25.11 57 ARG B N 1
ATOM 1104 C CA . ARG B 1 39 ? 10.695 -1.181 3.188 1.00 25.19 57 ARG B CA 1
ATOM 1105 C C . ARG B 1 39 ? 9.624 -0.400 2.445 1.00 25.55 57 ARG B C 1
ATOM 1106 O O . ARG B 1 39 ? 8.841 0.340 3.063 1.00 25.24 57 ARG B O 1
ATOM 1114 N N . GLY B 1 40 ? 9.567 -0.570 1.127 1.00 23.79 58 GLY B N 1
ATOM 1115 C CA . GLY B 1 40 ? 8.579 0.134 0.329 1.00 26.25 58 GLY B CA 1
ATOM 1116 C C . GLY B 1 40 ? 7.178 -0.287 0.716 1.00 24.78 58 GLY B C 1
ATOM 1117 O O . GLY B 1 40 ? 6.285 0.556 0.879 1.00 24.79 58 GLY B O 1
ATOM 1118 N N . ASN B 1 41 ? 6.977 -1.595 0.864 1.00 21.94 59 ASN B N 1
ATOM 1119 C CA . ASN B 1 41 ? 5.663 -2.094 1.281 1.00 23.64 59 ASN B CA 1
ATOM 1120 C C . ASN B 1 41 ? 5.294 -1.653 2.698 1.00 23.47 59 ASN B C 1
ATOM 1121 O O . ASN B 1 41 ? 4.150 -1.344 2.987 1.00 23.72 59 ASN B O 1
ATOM 1126 N N . TYR B 1 42 ? 6.279 -1.630 3.588 1.00 23.05 60 TYR B N 1
ATOM 1127 C CA . TYR B 1 42 ? 6.054 -1.211 4.967 1.00 23.38 60 TYR B CA 1
ATOM 1128 C C . TYR B 1 42 ? 5.617 0.254 5.018 1.00 26.21 60 TYR B C 1
ATOM 1129 O O . TYR B 1 42 ? 4.614 0.594 5.660 1.00 26.83 60 TYR B O 1
ATOM 1138 N N . ASP B 1 43 ? 6.375 1.111 4.349 1.00 24.82 61 ASP B N 1
ATOM 1139 C CA . ASP B 1 43 ? 6.066 2.541 4.287 1.00 25.32 61 ASP B CA 1
ATOM 1140 C C . ASP B 1 43 ? 4.700 2.759 3.665 1.00 27.32 61 ASP B C 1
ATOM 1141 O O . ASP B 1 43 ? 3.851 3.472 4.225 1.00 26.13 61 ASP B O 1
ATOM 1146 N N . ALA B 1 44 ? 4.459 2.119 2.520 1.00 25.27 62 ALA B N 1
ATOM 1147 C CA . ALA B 1 44 ? 3.177 2.316 1.829 1.00 24.47 62 ALA B CA 1
ATOM 1148 C C . ALA B 1 44 ? 1.981 1.882 2.659 1.00 25.98 62 ALA B C 1
ATOM 1149 O O . ALA B 1 44 ? 0.974 2.591 2.716 1.00 26.02 62 ALA B O 1
ATOM 1151 N N . ALA B 1 45 ? 2.069 0.714 3.298 1.00 25.05 63 ALA B N 1
ATOM 1152 C CA . ALA B 1 45 ? 0.930 0.204 4.061 1.00 25.25 63 ALA B CA 1
ATOM 1153 C C . ALA B 1 45 ? 0.644 1.111 5.252 1.00 26.63 63 ALA B C 1
ATOM 1154 O O . ALA B 1 45 ? -0.489 1.253 5.680 1.00 27.61 63 ALA B O 1
ATOM 1156 N N . ARG B 1 46 ? 1.674 1.762 5.771 1.00 26.22 64 ARG B N 1
ATOM 1157 C CA . ARG B 1 46 ? 1.474 2.666 6.899 1.00 27.26 64 ARG B CA 1
ATOM 1158 C C . ARG B 1 46 ? 0.824 4.006 6.514 1.00 27.69 64 ARG B C 1
ATOM 1159 O O . ARG B 1 46 ? 0.494 4.818 7.382 1.00 29.84 64 ARG B O 1
ATOM 1167 N N . ARG B 1 47 ? 0.608 4.226 5.220 1.00 26.51 65 ARG B N 1
ATOM 1168 C CA . ARG B 1 47 ? -0.147 5.395 4.767 1.00 27.97 65 ARG B CA 1
ATOM 1169 C C . ARG B 1 47 ? -1.633 5.186 5.010 1.00 27.33 65 ARG B C 1
ATOM 1170 O O . ARG B 1 47 ? -2.413 6.138 5.011 1.00 30.17 65 ARG B O 1
ATOM 1178 N N . GLY B 1 48 ? -2.032 3.934 5.205 1.00 27.21 66 GLY B N 1
ATOM 1179 C CA . GLY B 1 48 ? -3.444 3.610 5.289 1.00 27.68 66 GLY B CA 1
ATOM 1180 C C . GLY B 1 48 ? -3.839 2.578 4.248 1.00 27.33 66 GLY B C 1
ATOM 1181 O O . GLY B 1 48 ? -3.007 2.168 3.435 1.00 26.88 66 GLY B O 1
ATOM 1182 N N . PRO B 1 49 ? -5.115 2.153 4.251 1.00 28.41 67 PRO B N 1
ATOM 1183 C CA . PRO B 1 49 ? -5.587 1.088 3.358 1.00 29.04 67 PRO B CA 1
ATOM 1184 C C . PRO B 1 49 ? -5.259 1.321 1.894 1.00 26.29 67 PRO B C 1
ATOM 1185 O O . PRO B 1 49 ? -4.922 0.360 1.206 1.00 30.35 67 PRO B O 1
ATOM 1189 N N . GLY B 1 50 ? -5.367 2.560 1.423 1.00 25.77 68 GLY B N 1
ATOM 1190 C CA . GLY B 1 50 ? -5.077 2.845 0.033 1.00 27.33 68 GLY B CA 1
ATOM 1191 C C . GLY B 1 50 ? -3.617 2.594 -0.273 1.00 27.75 68 GLY B C 1
ATOM 1192 O O . GLY B 1 50 ? -3.263 2.191 -1.384 1.00 24.32 68 GLY B O 1
ATOM 1193 N N . GLY B 1 51 ? -2.769 2.853 0.715 1.00 25.25 69 GLY B N 1
ATOM 1194 C CA . GLY B 1 51 ? -1.335 2.685 0.536 1.00 26.46 69 GLY B CA 1
ATOM 1195 C C . GLY B 1 51 ? -0.974 1.214 0.489 1.00 25.63 69 GLY B C 1
ATOM 1196 O O . GLY B 1 51 ? -0.119 0.782 -0.292 1.00 23.78 69 GLY B O 1
ATOM 1197 N N . ALA B 1 52 ? -1.623 0.429 1.342 1.00 24.52 70 ALA B N 1
ATOM 1198 C CA . ALA B 1 52 ? -1.394 -1.013 1.335 1.00 27.41 70 ALA B CA 1
ATOM 1199 C C . ALA B 1 52 ? -1.843 -1.610 0.004 1.00 26.11 70 ALA B C 1
ATOM 1200 O O . ALA B 1 52 ? -1.201 -2.516 -0.536 1.00 25.02 70 ALA B O 1
ATOM 1202 N N . TRP B 1 53 ? -2.951 -1.094 -0.527 1.00 27.85 71 TRP B N 1
ATOM 1203 C CA . TRP B 1 53 ? -3.461 -1.548 -1.809 1.00 27.23 71 TRP B CA 1
ATOM 1204 C C . TRP B 1 53 ? -2.484 -1.244 -2.945 1.00 25.05 71 TRP B C 1
ATOM 1205 O O . TRP B 1 53 ? -2.162 -2.122 -3.764 1.00 25.74 71 TRP B O 1
ATOM 1216 N N . ALA B 1 54 ? -2.007 -0.003 -2.993 1.00 25.07 72 ALA B N 1
ATOM 1217 C CA . ALA B 1 54 ? -1.049 0.393 -4.017 1.00 25.15 72 ALA B CA 1
ATOM 1218 C C . ALA B 1 54 ? 0.189 -0.486 -3.921 1.00 24.51 72 ALA B C 1
ATOM 1219 O O . ALA B 1 54 ? 0.714 -0.925 -4.940 1.00 26.82 72 ALA B O 1
ATOM 1221 N N . ALA B 1 55 ? 0.659 -0.739 -2.701 1.00 25.09 73 ALA B N 1
ATOM 1222 C CA . ALA B 1 55 ? 1.858 -1.558 -2.517 1.00 26.10 73 ALA B CA 1
ATOM 1223 C C . ALA B 1 55 ? 1.630 -2.948 -3.097 1.00 23.53 73 ALA B C 1
ATOM 1224 O O . ALA B 1 55 ? 2.503 -3.503 -3.768 1.00 25.05 73 ALA B O 1
ATOM 1226 N N . LYS B 1 56 ? 0.450 -3.505 -2.861 1.00 23.71 74 LYS B N 1
ATOM 1227 C CA . LYS B 1 56 ? 0.184 -4.836 -3.384 1.00 25.31 74 LYS B CA 1
ATOM 1228 C C . LYS B 1 56 ? 0.081 -4.860 -4.898 1.00 26.23 74 LYS B C 1
ATOM 1229 O O . LYS B 1 56 ? 0.646 -5.747 -5.546 1.00 25.93 74 LYS B O 1
ATOM 1235 N N . VAL B 1 57 ? -0.660 -3.901 -5.449 1.00 26.74 75 VAL B N 1
ATOM 1236 C CA . VAL B 1 57 ? -0.862 -3.813 -6.893 1.00 28.44 75 VAL B CA 1
ATOM 1237 C C . VAL B 1 57 ? 0.482 -3.632 -7.616 1.00 27.78 75 VAL B C 1
ATOM 1238 O O . VAL B 1 57 ? 0.769 -4.291 -8.617 1.00 25.24 75 VAL B O 1
ATOM 1242 N N . ILE B 1 58 ? 1.324 -2.761 -7.077 1.00 25.76 76 ILE B N 1
ATOM 1243 C CA . ILE B 1 58 ? 2.650 -2.544 -7.641 1.00 25.51 76 ILE B CA 1
ATOM 1244 C C . ILE B 1 58 ? 3.561 -3.751 -7.483 1.00 25.03 76 ILE B C 1
ATOM 1245 O O . ILE B 1 58 ? 4.245 -4.141 -8.429 1.00 26.47 76 ILE B O 1
ATOM 1250 N N . SER B 1 59 ? 3.554 -4.363 -6.300 1.00 24.02 77 SER B N 1
ATOM 1251 C CA . SER B 1 59 ? 4.351 -5.566 -6.068 1.00 24.59 77 SER B CA 1
ATOM 1252 C C . SER B 1 59 ? 3.982 -6.660 -7.056 1.00 27.03 77 SER B C 1
ATOM 1253 O O . SER B 1 59 ? 4.854 -7.328 -7.612 1.00 27.46 77 SER B O 1
ATOM 1256 N N . ASP B 1 60 ? 2.684 -6.832 -7.284 1.00 24.56 78 ASP B N 1
ATOM 1257 C CA . ASP B 1 60 ? 2.213 -7.906 -8.146 1.00 27.76 78 ASP B CA 1
ATOM 1258 C C . ASP B 1 60 ? 2.566 -7.648 -9.599 1.00 28.32 78 ASP B C 1
ATOM 1259 O O . ASP B 1 60 ? 2.871 -8.586 -10.337 1.00 30.96 78 ASP B O 1
ATOM 1264 N N . ALA B 1 61 ? 2.562 -6.380 -10.006 1.00 26.73 79 ALA B N 1
ATOM 1265 C CA . ALA B 1 61 ? 2.949 -6.058 -11.380 1.00 29.77 79 ALA B CA 1
ATOM 1266 C C . ALA B 1 61 ? 4.437 -6.321 -11.586 1.00 31.05 79 ALA B C 1
ATOM 1267 O O . ALA B 1 61 ? 4.846 -6.939 -12.569 1.00 31.11 79 ALA B O 1
ATOM 1269 N N . ARG B 1 62 ? 5.251 -5.864 -10.644 1.00 30.71 80 ARG B N 1
ATOM 1270 C CA . ARG B 1 62 ? 6.691 -6.118 -10.714 1.00 31.99 80 ARG B CA 1
ATOM 1271 C C . ARG B 1 62 ? 7.057 -7.601 -10.723 1.00 35.02 80 ARG B C 1
ATOM 1272 O O . ARG B 1 62 ? 7.979 -8.017 -11.451 1.00 33.94 80 ARG B O 1
ATOM 1280 N N . GLU B 1 63 ? 6.361 -8.405 -9.917 1.00 30.35 81 GLU B N 1
ATOM 1281 C CA . GLU B 1 63 ? 6.607 -9.848 -9.917 1.00 30.53 81 GLU B CA 1
ATOM 1282 C C . GLU B 1 63 ? 6.332 -10.397 -11.308 1.00 32.64 81 GLU B C 1
ATOM 1283 O O . GLU B 1 63 ? 7.078 -11.241 -11.818 1.00 33.28 81 GLU B O 1
ATOM 1289 N N . ALA B 1 64 ? 5.276 -9.894 -11.934 1.00 31.67 82 ALA B N 1
ATOM 1290 C CA . ALA B 1 64 ? 4.893 -10.387 -13.253 1.00 32.20 82 ALA B CA 1
ATOM 1291 C C . ALA B 1 64 ? 5.958 -10.044 -14.300 1.00 32.49 82 ALA B C 1
ATOM 1292 O O . ALA B 1 64 ? 6.307 -10.885 -15.138 1.00 33.50 82 ALA B O 1
ATOM 1294 N N . VAL B 1 65 ? 6.470 -8.818 -14.247 1.00 32.93 83 VAL B N 1
ATOM 1295 C CA . VAL B 1 65 ? 7.471 -8.367 -15.214 1.00 35.20 83 VAL B CA 1
ATOM 1296 C C . VAL B 1 65 ? 8.787 -9.102 -14.977 1.00 35.95 83 VAL B C 1
ATOM 1297 O O . VAL B 1 65 ? 9.456 -9.515 -15.930 1.00 38.38 83 VAL B O 1
ATOM 1301 N N . GLN B 1 66 ? 9.140 -9.293 -13.707 1.00 34.34 84 GLN B N 1
ATOM 1302 C CA . GLN B 1 66 ? 10.330 -10.075 -13.347 1.00 38.96 84 GLN B CA 1
ATOM 1303 C C . GLN B 1 66 ? 10.272 -11.520 -13.852 1.00 38.57 84 GLN B C 1
ATOM 1304 O O . GLN B 1 66 ? 11.271 -12.056 -14.346 1.00 40.21 84 GLN B O 1
ATOM 1310 N N . LYS B 1 67 ? 9.111 -12.153 -13.708 1.00 37.18 85 LYS B N 1
ATOM 1311 C CA . LYS B 1 67 ? 8.907 -13.511 -14.221 1.00 38.26 85 LYS B CA 1
ATOM 1312 C C . LYS B 1 67 ? 9.171 -13.569 -15.734 1.00 37.38 85 LYS B C 1
ATOM 1313 O O . LYS B 1 67 ? 9.871 -14.463 -16.224 1.00 38.56 85 LYS B O 1
ATOM 1319 N N . PHE B 1 68 ? 8.626 -12.592 -16.452 1.00 34.31 86 PHE B N 1
ATOM 1320 C CA . PHE B 1 68 ? 8.790 -12.478 -17.900 1.00 38.05 86 PHE B CA 1
ATOM 1321 C C . PHE B 1 68 ? 10.253 -12.359 -18.300 1.00 38.36 86 PHE B C 1
ATOM 1322 O O . PHE B 1 68 ? 10.659 -12.867 -19.347 1.00 39.06 86 PHE B O 1
ATOM 1330 N N . THR B 1 69 ? 11.051 -11.694 -17.465 1.00 34.47 87 THR B N 1
ATOM 1331 C CA . THR B 1 69 ? 12.474 -11.509 -17.756 1.00 37.61 87 THR B CA 1
ATOM 1332 C C . THR B 1 69 ? 13.311 -12.741 -17.426 1.00 40.90 87 THR B C 1
ATOM 1333 O O . THR B 1 69 ? 14.493 -12.824 -17.793 1.00 41.04 87 THR B O 1
ATOM 1337 N N . GLY B 1 70 ? 12.704 -13.694 -16.729 1.00 39.30 88 GLY B N 1
ATOM 1338 C CA . GLY B 1 70 ? 13.379 -14.942 -16.420 1.00 41.78 88 GLY B CA 1
ATOM 1339 C C . GLY B 1 70 ? 13.808 -15.099 -14.973 1.00 39.02 88 GLY B C 1
ATOM 1340 O O . GLY B 1 70 ? 14.567 -15.997 -14.645 1.00 43.30 88 GLY B O 1
ATOM 1341 N N . HIS B 1 71 ? 13.323 -14.220 -14.106 1.00 42.77 89 HIS B N 1
ATOM 1342 C CA . HIS B 1 71 ? 13.581 -14.326 -12.673 1.00 43.98 89 HIS B CA 1
ATOM 1343 C C . HIS B 1 71 ? 13.062 -15.693 -12.217 1.00 43.89 89 HIS B C 1
ATOM 1344 O O . HIS B 1 71 ? 11.994 -16.130 -12.651 1.00 45.85 89 HIS B O 1
ATOM 1351 N N . GLY B 1 72 ? 13.816 -16.376 -11.361 1.00 46.89 90 GLY B N 1
ATOM 1352 C CA . GLY B 1 72 ? 13.437 -17.714 -10.937 1.00 46.96 90 GLY B CA 1
ATOM 1353 C C . GLY B 1 72 ? 12.239 -17.727 -10.002 1.00 44.42 90 GLY B C 1
ATOM 1354 O O . GLY B 1 72 ? 11.960 -16.732 -9.327 1.00 40.89 90 GLY B O 1
ATOM 1355 N N . ALA B 1 73 ? 11.544 -18.859 -9.941 1.00 44.95 91 ALA B N 1
ATOM 1356 C CA . ALA B 1 73 ? 10.363 -18.979 -9.095 1.00 41.90 91 ALA B CA 1
ATOM 1357 C C . ALA B 1 73 ? 10.726 -18.779 -7.623 1.00 42.01 91 ALA B C 1
ATOM 1358 O O . ALA B 1 73 ? 9.971 -18.158 -6.868 1.00 43.80 91 ALA B O 1
ATOM 1360 N N . GLU B 1 74 ? 11.888 -19.296 -7.229 1.00 44.27 92 GLU B N 1
ATOM 1361 C CA . GLU B 1 74 ? 12.369 -19.175 -5.856 1.00 41.75 92 GLU B CA 1
ATOM 1362 C C . GLU B 1 74 ? 12.666 -17.718 -5.486 1.00 40.25 92 GLU B C 1
ATOM 1363 O O . GLU B 1 74 ? 12.309 -17.253 -4.398 1.00 38.87 92 GLU B O 1
ATOM 1365 N N . ASP B 1 75 ? 13.347 -17.005 -6.374 1.00 37.99 93 ASP B N 1
ATOM 1366 C CA . ASP B 1 75 ? 13.679 -15.613 -6.098 1.00 38.64 93 ASP B CA 1
ATOM 1367 C C . ASP B 1 75 ? 12.418 -14.744 -6.052 1.00 36.55 93 ASP B C 1
ATOM 1368 O O . ASP B 1 75 ? 12.314 -13.834 -5.227 1.00 37.09 93 ASP B O 1
ATOM 1373 N N . SER B 1 76 ? 11.463 -15.034 -6.930 1.00 35.62 94 SER B N 1
ATOM 1374 C CA . SER B 1 76 ? 10.199 -14.297 -6.954 1.00 36.11 94 SER B CA 1
ATOM 1375 C C . SER B 1 76 ? 9.392 -14.556 -5.690 1.00 34.36 94 SER B C 1
ATOM 1376 O O . SER B 1 76 ? 8.806 -13.631 -5.122 1.00 37.13 94 SER B O 1
ATOM 1379 N N . ARG B 1 77 ? 9.369 -15.810 -5.246 1.00 34.34 95 ARG B N 1
ATOM 1380 C CA . ARG B 1 77 ? 8.665 -16.165 -4.018 1.00 34.57 95 ARG B CA 1
ATOM 1381 C C . ARG B 1 77 ? 9.318 -15.474 -2.828 1.00 33.19 95 ARG B C 1
ATOM 1382 O O . ARG B 1 77 ? 8.633 -14.994 -1.927 1.00 31.63 95 ARG B O 1
ATOM 1384 N N . ALA B 1 78 ? 10.645 -15.445 -2.822 1.00 30.82 96 ALA B N 1
ATOM 1385 C CA . ALA B 1 78 ? 11.382 -14.802 -1.740 1.00 29.48 96 ALA B CA 1
ATOM 1386 C C . ALA B 1 78 ? 11.122 -13.297 -1.730 1.00 29.96 96 ALA B C 1
ATOM 1387 O O . ALA B 1 78 ? 11.001 -12.678 -0.667 1.00 29.90 96 ALA B O 1
ATOM 1389 N N . ASP B 1 79 ? 11.060 -12.699 -2.912 1.00 31.09 97 ASP B N 1
ATOM 1390 C CA . ASP B 1 79 ? 10.732 -11.278 -3.004 1.00 29.76 97 ASP B CA 1
ATOM 1391 C C . ASP B 1 79 ? 9.320 -11.008 -2.507 1.00 28.17 97 ASP B C 1
ATOM 1392 O O . ASP B 1 79 ? 9.081 -10.032 -1.798 1.00 28.81 97 ASP B O 1
ATOM 1397 N N . GLN B 1 80 ? 8.382 -11.871 -2.881 1.00 26.23 98 GLN B N 1
ATOM 1398 C CA . GLN B 1 80 ? 6.996 -11.696 -2.455 1.00 30.47 98 GLN B CA 1
ATOM 1399 C C . GLN B 1 80 ? 6.874 -11.882 -0.935 1.00 29.41 98 GLN B C 1
ATOM 1400 O O . GLN B 1 80 ? 6.102 -11.193 -0.271 1.00 27.03 98 GLN B O 1
ATOM 1406 N N . PHE B 1 81 ? 7.671 -12.784 -0.373 1.00 26.96 99 PHE B N 1
ATOM 1407 C CA . PHE B 1 81 ? 7.700 -12.948 1.079 1.00 32.25 99 PHE B CA 1
ATOM 1408 C C . PHE B 1 81 ? 8.124 -11.632 1.751 1.00 27.06 99 PHE B C 1
ATOM 1409 O O . PHE B 1 81 ? 7.508 -11.185 2.712 1.00 26.81 99 PHE B O 1
ATOM 1417 N N . ALA B 1 82 ? 9.152 -10.986 1.213 1.00 27.22 100 ALA B N 1
ATOM 1418 C CA . ALA B 1 82 ? 9.629 -9.732 1.789 1.00 24.88 100 ALA B CA 1
ATOM 1419 C C . ALA B 1 82 ? 8.597 -8.634 1.602 1.00 25.38 100 ALA B C 1
ATOM 1420 O O . ALA B 1 82 ? 8.437 -7.789 2.482 1.00 25.05 100 ALA B O 1
ATOM 1422 N N . ASN B 1 83 ? 7.926 -8.629 0.454 1.00 24.04 101 ASN B N 1
ATOM 1423 C CA . ASN B 1 83 ? 6.871 -7.639 0.175 1.00 24.10 101 ASN B CA 1
ATOM 1424 C C . ASN B 1 83 ? 5.779 -7.741 1.234 1.00 27.23 101 ASN B C 1
ATOM 1425 O O . ASN B 1 83 ? 5.375 -6.736 1.822 1.00 27.17 101 ASN B O 1
ATOM 1430 N N . GLU B 1 84 ? 5.333 -8.969 1.487 1.00 25.70 102 GLU B N 1
ATOM 1431 C CA . GLU B 1 84 ? 4.211 -9.193 2.396 1.00 26.25 102 GLU B CA 1
ATOM 1432 C C . GLU B 1 84 ? 4.646 -8.956 3.843 1.00 27.33 102 GLU B C 1
ATOM 1433 O O . GLU B 1 84 ? 3.860 -8.510 4.674 1.00 30.65 102 GLU B O 1
ATOM 1439 N N . TRP B 1 85 ? 5.912 -9.244 4.126 1.00 26.83 103 TRP B N 1
ATOM 1440 C CA . TRP B 1 85 ? 6.493 -8.988 5.442 1.00 28.79 103 TRP B CA 1
ATOM 1441 C C . TRP B 1 85 ? 6.336 -7.515 5.825 1.00 28.42 103 TRP B C 1
ATOM 1442 O O . TRP B 1 85 ? 5.747 -7.184 6.859 1.00 29.05 103 TRP B O 1
ATOM 1453 N N . GLY B 1 86 ? 6.847 -6.633 4.974 1.00 27.42 104 GLY B N 1
ATOM 1454 C CA . GLY B 1 86 ? 6.737 -5.196 5.192 1.00 25.57 104 GLY B CA 1
ATOM 1455 C C . GLY B 1 86 ? 5.296 -4.735 5.212 1.00 29.69 104 GLY B C 1
ATOM 1456 O O . GLY B 1 86 ? 4.891 -3.966 6.079 1.00 27.34 104 GLY B O 1
ATOM 1457 N N . ARG B 1 87 ? 4.515 -5.206 4.250 1.00 27.19 105 ARG B N 1
ATOM 1458 C CA . ARG B 1 87 ? 3.129 -4.759 4.110 1.00 27.75 105 ARG B CA 1
ATOM 1459 C C . ARG B 1 87 ? 2.298 -5.085 5.349 1.00 30.89 105 ARG B C 1
ATOM 1460 O O . ARG B 1 87 ? 1.385 -4.327 5.700 1.00 31.98 105 ARG B O 1
ATOM 1468 N N . SER B 1 88 ? 2.640 -6.189 6.025 1.00 31.29 106 SER B N 1
ATOM 1469 C CA . SER B 1 88 ? 1.913 -6.608 7.219 1.00 32.91 106 SER B CA 1
ATOM 1470 C C . SER B 1 88 ? 2.371 -5.859 8.464 1.00 33.50 106 SER B C 1
ATOM 1471 O O . SER B 1 88 ? 1.800 -6.028 9.540 1.00 35.83 106 SER B O 1
ATOM 1474 N N . GLY B 1 89 ? 3.407 -5.039 8.332 1.00 30.84 107 GLY B N 1
ATOM 1475 C CA . GLY B 1 89 ? 3.852 -4.238 9.456 1.00 32.92 107 GLY B CA 1
ATOM 1476 C C . GLY B 1 89 ? 5.033 -4.807 10.223 1.00 33.69 107 GLY B C 1
ATOM 1477 O O . GLY B 1 89 ? 5.401 -4.289 11.287 1.00 35.84 107 GLY B O 1
ATOM 1478 N N . LYS B 1 90 ? 5.658 -5.848 9.682 1.00 31.13 108 LYS B N 1
ATOM 1479 C CA . LYS B 1 90 ? 6.853 -6.394 10.303 1.00 30.34 108 LYS B CA 1
ATOM 1480 C C . LYS B 1 90 ? 8.076 -5.583 9.862 1.00 31.55 108 LYS B C 1
ATOM 1481 O O . LYS B 1 90 ? 8.117 -5.040 8.752 1.00 31.54 108 LYS B O 1
ATOM 1487 N N . ASP B 1 91 ? 9.058 -5.492 10.752 1.00 33.91 109 ASP B N 1
ATOM 1488 C CA . ASP B 1 91 ? 10.228 -4.640 10.571 1.00 34.97 109 ASP B CA 1
ATOM 1489 C C . ASP B 1 91 ? 11.041 -4.996 9.328 1.00 32.68 109 ASP B C 1
ATOM 1490 O O . ASP B 1 91 ? 11.600 -6.096 9.240 1.00 32.83 109 ASP B O 1
ATOM 1495 N N . PRO B 1 92 ? 11.131 -4.060 8.369 1.00 29.39 110 PRO B N 1
ATOM 1496 C CA . PRO B 1 92 ? 11.962 -4.293 7.182 1.00 28.92 110 PRO B CA 1
ATOM 1497 C C . PRO B 1 92 ? 13.419 -4.599 7.539 1.00 33.11 110 PRO B C 1
ATOM 1498 O O . PRO B 1 92 ? 14.101 -5.302 6.797 1.00 31.81 110 PRO B O 1
ATOM 1502 N N . ASN B 1 93 ? 13.888 -4.079 8.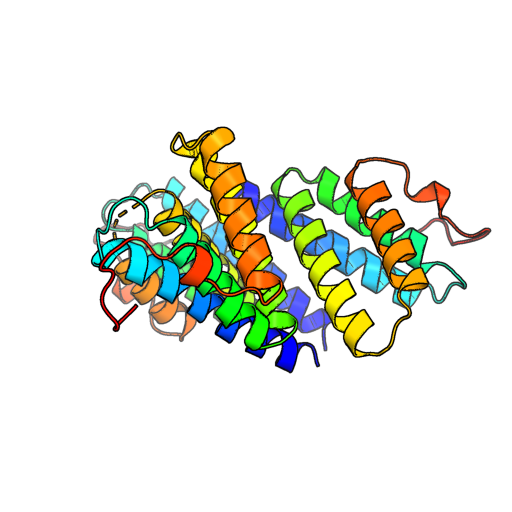667 1.00 28.67 111 ASN B N 1
ATOM 1503 C CA . ASN B 1 93 ? 15.282 -4.266 9.050 1.00 30.65 111 ASN B CA 1
ATOM 1504 C C . ASN B 1 93 ? 15.695 -5.716 9.309 1.00 32.82 111 ASN B C 1
ATOM 1505 O O . ASN B 1 93 ? 16.887 -6.023 9.414 1.00 36.46 111 ASN B O 1
ATOM 1510 N N . HIS B 1 94 ? 14.725 -6.619 9.391 1.00 32.71 112 HIS B N 1
ATOM 1511 C CA . HIS B 1 94 ? 15.077 -8.039 9.499 1.00 36.65 112 HIS B CA 1
ATOM 1512 C C . HIS B 1 94 ? 15.700 -8.561 8.206 1.00 37.72 112 HIS B C 1
ATOM 1513 O O . HIS B 1 94 ? 16.281 -9.651 8.181 1.00 40.01 112 HIS B O 1
ATOM 1520 N N . PHE B 1 95 ? 15.583 -7.775 7.137 1.00 34.55 113 PHE B N 1
ATOM 1521 C CA . PHE B 1 95 ? 16.217 -8.102 5.859 1.00 30.24 113 PHE B CA 1
ATOM 1522 C C . PHE B 1 95 ? 17.385 -7.183 5.555 1.00 30.80 113 PHE B C 1
ATOM 1523 O O . PHE B 1 95 ? 17.945 -7.233 4.461 1.00 33.22 113 PHE B O 1
ATOM 1531 N N . ARG B 1 96 ? 17.741 -6.331 6.510 1.00 33.13 114 ARG B N 1
ATOM 1532 C CA . ARG B 1 96 ? 18.766 -5.328 6.271 1.00 31.22 114 ARG B CA 1
ATOM 1533 C C . ARG B 1 96 ? 20.152 -5.956 6.227 1.00 36.41 114 ARG B C 1
ATOM 1534 O O . ARG B 1 96 ? 20.564 -6.603 7.182 1.00 36.85 114 ARG B O 1
ATOM 1542 N N . PRO B 1 97 ? 20.862 -5.774 5.106 1.00 32.10 115 PRO B N 1
ATOM 1543 C CA . PRO B 1 97 ? 22.227 -6.289 5.005 1.00 40.41 115 PRO B CA 1
ATOM 1544 C C . PRO B 1 97 ? 23.167 -5.505 5.906 1.00 43.16 115 PRO B C 1
ATOM 1545 O O . PRO B 1 97 ? 22.942 -4.315 6.163 1.00 36.02 115 PRO B O 1
ATOM 1549 N N . ALA B 1 98 ? 24.206 -6.177 6.396 1.00 41.58 116 ALA B N 1
ATOM 1550 C CA . ALA B 1 98 ? 25.166 -5.547 7.291 1.00 43.70 116 ALA B CA 1
ATOM 1551 C C . ALA B 1 98 ? 25.789 -4.333 6.621 1.00 41.04 116 ALA B C 1
ATOM 1552 O O . ALA B 1 98 ? 26.231 -4.399 5.466 1.00 44.28 116 ALA B O 1
ATOM 1554 N N . GLY B 1 99 ? 25.802 -3.218 7.341 1.00 35.73 117 GLY B N 1
ATOM 1555 C CA . GLY B 1 99 ? 26.490 -2.031 6.873 1.00 38.87 117 GLY B CA 1
ATOM 1556 C C . GLY B 1 99 ? 25.735 -1.120 5.922 1.00 38.80 117 GLY B C 1
ATOM 1557 O O . GLY B 1 99 ? 26.284 -0.102 5.513 1.00 36.62 117 GLY B O 1
ATOM 1558 N N . LEU B 1 100 ? 24.497 -1.466 5.565 1.00 38.74 118 LEU B N 1
ATOM 1559 C CA . LEU B 1 100 ? 23.712 -0.604 4.682 1.00 37.93 118 LEU B CA 1
ATOM 1560 C C . LEU B 1 100 ? 23.623 0.767 5.335 1.00 30.69 118 LEU B C 1
ATOM 1561 O O . LEU B 1 100 ? 23.283 0.864 6.519 1.00 34.37 118 LEU B O 1
ATOM 1566 N N . PRO B 1 101 ? 23.954 1.821 4.589 1.00 33.32 119 PRO B N 1
ATOM 1567 C CA . PRO B 1 101 ? 24.010 3.157 5.204 1.00 35.10 119 PRO B CA 1
ATOM 1568 C C . PRO B 1 101 ? 22.692 3.580 5.864 1.00 37.35 119 PRO B C 1
ATOM 1569 O O . PRO B 1 101 ? 21.601 3.270 5.350 1.00 36.79 119 PRO B O 1
ATOM 1573 N N . LYS B 1 102 ? 22.814 4.273 6.997 1.00 35.13 120 LYS B N 1
ATOM 1574 C CA . LYS B 1 102 ? 21.689 4.655 7.859 1.00 39.80 120 LYS B CA 1
ATOM 1575 C C . LYS B 1 102 ? 20.587 5.443 7.162 1.00 35.54 120 LYS B C 1
ATOM 1576 O O . LYS B 1 102 ? 19.467 5.538 7.663 1.00 36.39 120 LYS B O 1
ATOM 1582 N N . ARG B 1 103 ? 20.907 6.027 6.016 1.00 35.17 121 ARG B N 1
ATOM 1583 C CA . ARG B 1 103 ? 19.941 6.866 5.318 1.00 35.31 121 ARG B CA 1
ATOM 1584 C C . ARG B 1 103 ? 18.889 6.024 4.626 1.00 32.76 121 ARG B C 1
ATOM 1585 O O . ARG B 1 103 ? 17.848 6.550 4.214 1.00 33.03 121 ARG B O 1
ATOM 1593 N N . TYR B 1 104 ? 19.171 4.725 4.514 1.00 32.87 122 TYR B N 1
ATOM 1594 C CA . TYR B 1 104 ? 18.286 3.790 3.809 1.00 33.45 122 TYR B CA 1
ATOM 1595 C C . TYR B 1 104 ? 17.459 2.933 4.741 1.00 33.21 122 TYR B C 1
ATOM 1596 O O . TYR B 1 104 ? 16.309 2.589 4.401 1.00 28.59 122 TYR B O 1
ATOM 1606 N N . ARG C 1 2 ? 8.761 -3.288 -22.867 1.00 55.26 20 ARG C N 1
ATOM 1607 C CA . ARG C 1 2 ? 8.924 -2.739 -21.526 1.00 57.32 20 ARG C CA 1
ATOM 1608 C C . ARG C 1 2 ? 7.731 -3.025 -20.632 1.00 55.82 20 ARG C C 1
ATOM 1609 O O . ARG C 1 2 ? 7.065 -4.066 -20.697 1.00 57.27 20 ARG C O 1
ATOM 1617 N N . TRP C 1 3 ? 7.502 -2.032 -19.785 1.00 54.07 21 TRP C N 1
ATOM 1618 C CA . TRP C 1 3 ? 6.271 -1.815 -19.076 1.00 52.12 21 TRP C CA 1
ATOM 1619 C C . TRP C 1 3 ? 5.235 -1.296 -20.054 1.00 55.03 21 TRP C C 1
ATOM 1620 O O . TRP C 1 3 ? 4.036 -1.294 -19.761 1.00 48.83 21 TRP C O 1
ATOM 1631 N N . VAL C 1 4 ? 5.704 -0.848 -21.218 1.00 55.69 22 VAL C N 1
ATOM 1632 C CA . VAL C 1 4 ? 4.805 -0.385 -22.268 1.00 53.29 22 VAL C CA 1
ATOM 1633 C C . VAL C 1 4 ? 3.902 -1.521 -22.737 1.00 46.95 22 VAL C C 1
ATOM 1634 O O . VAL C 1 4 ? 2.695 -1.336 -22.890 1.00 49.44 22 VAL C O 1
ATOM 1638 N N . GLN C 1 5 ? 4.485 -2.699 -22.938 1.00 44.48 23 GLN C N 1
ATOM 1639 C CA . GLN C 1 5 ? 3.720 -3.859 -23.374 1.00 51.07 23 GLN C CA 1
ATOM 1640 C C . GLN C 1 5 ? 2.800 -4.345 -22.258 1.00 46.13 23 GLN C C 1
ATOM 1641 O O . GLN C 1 5 ? 1.652 -4.708 -22.510 1.00 45.36 23 GLN C O 1
ATOM 1647 N N . PHE C 1 6 ? 3.311 -4.327 -21.030 1.00 46.03 24 PHE C N 1
ATOM 1648 C CA . PHE C 1 6 ? 2.540 -4.716 -19.847 1.00 41.74 24 PHE C CA 1
ATOM 1649 C C . PHE C 1 6 ? 1.291 -3.853 -19.716 1.00 40.30 24 PHE C C 1
ATOM 1650 O O . PHE C 1 6 ? 0.178 -4.361 -19.547 1.00 36.14 24 PHE C O 1
ATOM 1658 N N . MET C 1 7 ? 1.467 -2.541 -19.800 1.00 37.69 25 MET C N 1
ATOM 1659 C CA . MET C 1 7 ? 0.335 -1.632 -19.659 1.00 40.08 25 MET C CA 1
ATOM 1660 C C . MET C 1 7 ? -0.624 -1.728 -20.842 1.00 38.24 25 MET C C 1
ATOM 1661 O O . MET C 1 7 ? -1.822 -1.516 -20.688 1.00 39.10 25 MET C O 1
ATOM 1666 N N . LYS C 1 8 ? -0.092 -2.062 -22.018 1.00 39.72 26 LYS C N 1
ATOM 1667 C CA . LYS C 1 8 ? -0.927 -2.321 -23.189 1.00 40.94 26 LYS C CA 1
ATOM 1668 C C . LYS C 1 8 ? -1.838 -3.517 -22.913 1.00 38.80 26 LYS C C 1
ATOM 1669 O O . LYS C 1 8 ? -3.041 -3.453 -23.162 1.00 36.29 26 LYS C O 1
ATOM 1675 N N . GLU C 1 9 ? -1.250 -4.591 -22.389 1.00 37.15 27 GLU C N 1
ATOM 1676 C CA . GLU C 1 9 ? -1.994 -5.793 -22.002 1.00 35.77 27 GLU C CA 1
ATOM 1677 C C . GLU C 1 9 ? -3.003 -5.496 -20.902 1.00 35.08 27 GLU C C 1
ATOM 1678 O O . GLU C 1 9 ? -4.101 -6.053 -20.886 1.00 32.01 27 GLU C O 1
ATOM 1684 N N . ALA C 1 10 ? -2.624 -4.625 -19.974 1.00 32.26 28 ALA C N 1
ATOM 1685 C CA . ALA C 1 10 ? -3.517 -4.264 -18.881 1.00 32.35 28 ALA C CA 1
ATOM 1686 C C . ALA C 1 10 ? -4.756 -3.561 -19.411 1.00 32.69 28 ALA C C 1
ATOM 1687 O O . ALA C 1 10 ? -5.854 -3.759 -18.901 1.00 31.63 28 ALA C O 1
ATOM 1689 N N . GLY C 1 11 ? -4.582 -2.733 -20.441 1.00 34.76 29 GLY C N 1
ATOM 1690 C CA . GLY C 1 11 ? -5.707 -2.024 -21.018 1.00 35.20 29 GLY C CA 1
ATOM 1691 C C . GLY C 1 11 ? -6.616 -2.991 -21.750 1.00 31.39 29 GLY C C 1
ATOM 1692 O O . GLY C 1 11 ? -7.839 -2.891 -21.669 1.00 36.20 29 GLY C O 1
ATOM 1693 N N . GLN C 1 12 ? -6.012 -3.924 -22.479 1.00 35.78 30 GLN C N 1
ATOM 1694 C CA . GLN C 1 12 ? -6.772 -4.965 -23.156 1.00 35.84 30 GLN C CA 1
ATOM 1695 C C . GLN C 1 12 ? -7.548 -5.790 -22.136 1.00 32.32 30 GLN C C 1
ATOM 1696 O O . GLN C 1 12 ? -8.748 -6.035 -22.307 1.00 33.00 30 GLN C O 1
ATOM 1702 N N . GLY C 1 13 ? -6.851 -6.210 -21.082 1.00 35.13 31 GLY C N 1
ATOM 1703 C CA . GLY C 1 13 ? -7.455 -6.981 -20.005 1.00 34.15 31 GLY C CA 1
ATOM 1704 C C . GLY C 1 13 ? -8.578 -6.233 -19.310 1.00 31.26 31 GLY C C 1
ATOM 1705 O O . GLY C 1 13 ? -9.611 -6.810 -18.990 1.00 28.56 31 GLY C O 1
ATOM 1706 N N . SER C 1 14 ? -8.383 -4.941 -19.075 1.00 31.55 32 SER C N 1
ATOM 1707 C CA . SER C 1 14 ? -9.403 -4.128 -18.430 1.00 29.15 32 SER C CA 1
ATOM 1708 C C . SER C 1 14 ? -10.675 -4.040 -19.263 1.00 30.16 32 SER C C 1
ATOM 1709 O O . SER C 1 14 ? -11.783 -4.091 -18.728 1.00 35.01 32 SER C O 1
ATOM 1712 N N . ARG C 1 15 ? -10.504 -3.880 -20.572 1.00 32.85 33 ARG C N 1
ATOM 1713 C CA . ARG C 1 15 ? -11.645 -3.840 -21.477 1.00 36.14 33 ARG C CA 1
ATOM 1714 C C . ARG C 1 15 ? -12.400 -5.177 -21.494 1.00 34.26 33 ARG C C 1
ATOM 1715 O O . ARG C 1 15 ? -13.636 -5.195 -21.558 1.00 36.79 33 ARG C O 1
ATOM 1723 N N . ASP C 1 16 ? -11.666 -6.285 -21.411 1.00 35.75 34 ASP C N 1
ATOM 1724 C CA . ASP C 1 16 ? -12.298 -7.599 -21.320 1.00 36.86 34 ASP C CA 1
ATOM 1725 C C . ASP C 1 16 ? -13.161 -7.681 -20.074 1.00 34.66 34 ASP C C 1
ATOM 1726 O O . ASP C 1 16 ? -14.275 -8.202 -20.116 1.00 34.94 34 ASP C O 1
ATOM 1731 N N . MET C 1 17 ? -12.648 -7.159 -18.961 1.00 30.20 35 MET C N 1
ATOM 1732 C CA . MET C 1 17 ? -13.389 -7.202 -17.701 1.00 30.07 35 MET C CA 1
ATOM 1733 C C . MET C 1 17 ? -14.625 -6.331 -17.776 1.00 30.20 35 MET C C 1
ATOM 1734 O O . MET C 1 17 ? -15.715 -6.745 -17.392 1.00 32.46 35 MET C O 1
ATOM 1739 N N . TRP C 1 18 ? -14.452 -5.111 -18.266 1.00 31.73 36 TRP C N 1
ATOM 1740 C CA . TRP C 1 18 ? -15.586 -4.211 -18.440 1.00 33.32 36 TRP C CA 1
ATOM 1741 C C . TRP C 1 18 ? -16.647 -4.815 -19.365 1.00 32.24 36 TRP C C 1
ATOM 1742 O O . TRP C 1 18 ? -17.843 -4.713 -19.098 1.00 36.77 36 TRP C O 1
ATOM 1753 N N . ARG C 1 19 ? -16.206 -5.470 -20.432 1.00 33.69 37 ARG C N 1
ATOM 1754 C CA . ARG C 1 19 ? -17.141 -6.083 -21.379 1.00 36.56 37 ARG C CA 1
ATOM 1755 C C . ARG C 1 19 ? -17.926 -7.244 -20.744 1.00 41.00 37 ARG C C 1
ATOM 1756 O O . ARG C 1 19 ? -19.105 -7.453 -21.045 1.00 38.64 37 ARG C O 1
ATOM 1764 N N . ALA C 1 20 ? -17.289 -7.983 -19.843 1.00 34.11 38 ALA C N 1
ATOM 1765 C CA . ALA C 1 20 ? -17.996 -9.044 -19.131 1.00 32.94 38 ALA C CA 1
ATOM 1766 C C . ALA C 1 20 ? -19.030 -8.477 -18.166 1.00 35.65 38 ALA C C 1
ATOM 1767 O O . ALA C 1 20 ? -20.143 -8.994 -18.055 1.00 37.13 38 ALA C O 1
ATOM 1769 N N . TYR C 1 21 ? -18.665 -7.407 -17.466 1.00 34.47 39 TYR C N 1
ATOM 1770 C CA . TYR C 1 21 ? -19.581 -6.757 -16.540 1.00 35.82 39 TYR C CA 1
ATOM 1771 C C . TYR C 1 21 ? -20.758 -6.144 -17.295 1.00 41.23 39 TYR C C 1
ATOM 1772 O O . TYR C 1 21 ? -21.899 -6.201 -16.828 1.00 42.33 39 TYR C O 1
ATOM 1781 N N . SER C 1 22 ? -20.472 -5.556 -18.454 1.00 36.62 40 SER C N 1
ATOM 1782 C CA . SER C 1 22 ? -21.524 -4.988 -19.307 1.00 42.77 40 SER C CA 1
ATOM 1783 C C . SER C 1 22 ? -22.480 -6.079 -19.781 1.00 45.18 40 SER C C 1
ATOM 1784 O O . SER C 1 22 ? -23.701 -5.960 -19.614 1.00 50.06 40 SER C O 1
ATOM 1787 N N . ASP C 1 23 ? -21.917 -7.133 -20.371 1.00 45.35 41 ASP C N 1
ATOM 1788 C CA . ASP C 1 23 ? -22.696 -8.280 -20.840 1.00 44.61 41 ASP C CA 1
ATOM 1789 C C . ASP C 1 23 ? -23.541 -8.894 -19.729 1.00 48.21 41 ASP C C 1
ATOM 1790 O O . ASP C 1 23 ? -24.645 -9.381 -19.978 1.00 50.43 41 ASP C O 1
ATOM 1795 N N . MET C 1 24 ? -23.022 -8.886 -18.507 1.00 43.09 42 MET C N 1
ATOM 1796 C CA . MET C 1 24 ? -23.775 -9.414 -17.370 1.00 44.35 42 MET C CA 1
ATOM 1797 C C . MET C 1 24 ? -25.014 -8.555 -17.101 1.00 50.73 42 MET C C 1
ATOM 1798 O O . MET C 1 24 ? -26.106 -9.077 -16.870 1.00 47.95 42 MET C O 1
ATOM 1803 N N . LYS C 1 25 ? -24.835 -7.239 -17.152 1.00 49.16 43 LYS C N 1
ATOM 1804 C CA . LYS C 1 25 ? -25.927 -6.291 -16.937 1.00 52.32 43 LYS C CA 1
ATOM 1805 C C . LYS C 1 25 ? -27.048 -6.488 -17.957 1.00 53.68 43 LYS C C 1
ATOM 1806 O O . LYS C 1 25 ? -28.219 -6.594 -17.591 1.00 56.45 43 LYS C O 1
ATOM 1812 N N . LYS C 1 26 ? -26.679 -6.561 -19.234 1.00 50.58 44 LYS C N 1
ATOM 1813 C CA . LYS C 1 26 ? -27.666 -6.571 -20.314 1.00 55.84 44 LYS C CA 1
ATOM 1814 C C . LYS C 1 26 ? -28.287 -7.942 -20.597 1.00 58.99 44 LYS C C 1
ATOM 1815 O O . LYS C 1 26 ? -29.361 -8.027 -21.199 1.00 61.17 44 LYS C O 1
ATOM 1821 N N . ALA C 1 27 ? -27.615 -9.010 -20.179 1.00 55.89 45 ALA C N 1
ATOM 1822 C CA . ALA C 1 27 ? -28.141 -10.353 -20.392 1.00 54.94 45 ALA C CA 1
ATOM 1823 C C . ALA C 1 27 ? -29.256 -10.652 -19.402 1.00 57.53 45 ALA C C 1
ATOM 1824 O O . ALA C 1 27 ? -30.171 -11.425 -19.705 1.00 57.19 45 ALA C O 1
ATOM 1826 N N . ASN C 1 28 ? -29.156 -10.057 -18.214 1.00 54.79 46 ASN C N 1
ATOM 1827 C CA . ASN C 1 28 ? -30.191 -10.165 -17.185 1.00 58.24 46 ASN C CA 1
ATOM 1828 C C . ASN C 1 28 ? -30.579 -11.616 -16.876 1.00 60.81 46 ASN C C 1
ATOM 1829 O O . ASN C 1 28 ? -31.727 -11.909 -16.537 1.00 60.31 46 ASN C O 1
ATOM 1834 N N . TRP C 1 29 ? -29.604 -12.512 -16.997 1.00 52.59 47 TRP C N 1
ATOM 1835 C CA . TRP C 1 29 ? -29.806 -13.949 -16.852 1.00 53.62 47 TRP C CA 1
ATOM 1836 C C . TRP C 1 29 ? -29.466 -14.348 -15.416 1.00 56.63 47 TRP C C 1
ATOM 1837 O O . TRP C 1 29 ? -28.320 -14.223 -14.991 1.00 51.05 47 TRP C O 1
ATOM 1848 N N . LYS C 1 30 ? -30.451 -14.814 -14.654 1.00 56.61 48 LYS C N 1
ATOM 1849 C CA . LYS C 1 30 ? -30.183 -15.248 -13.282 1.00 57.90 48 LYS C CA 1
ATOM 1850 C C . LYS C 1 30 ? -29.252 -16.472 -13.260 1.00 54.04 48 LYS C C 1
ATOM 1851 O O . LYS C 1 30 ? -29.193 -17.232 -14.230 1.00 53.46 48 LYS C O 1
ATOM 1853 N N . ASN C 1 31 ? -28.532 -16.648 -12.154 1.00 52.72 49 ASN C N 1
ATOM 1854 C CA . ASN C 1 31 ? -27.496 -17.681 -12.035 1.00 55.43 49 ASN C CA 1
ATOM 1855 C C . ASN C 1 31 ? -26.433 -17.649 -13.144 1.00 48.24 49 ASN C C 1
ATOM 1856 O O . ASN C 1 31 ? -25.917 -18.692 -13.549 1.00 53.13 49 ASN C O 1
ATOM 1861 N N . SER C 1 32 ? -26.097 -16.452 -13.622 1.00 47.51 50 SER C N 1
ATOM 1862 C CA . SER C 1 32 ? -25.081 -16.312 -14.666 1.00 47.95 50 SER C CA 1
ATOM 1863 C C . SER C 1 32 ? -23.860 -15.519 -14.199 1.00 41.70 50 SER C C 1
ATOM 1864 O O . SER C 1 32 ? -22.937 -15.277 -14.980 1.00 38.93 50 SER C O 1
ATOM 1867 N N . ASP C 1 33 ? -23.858 -15.119 -12.932 1.00 42.06 51 ASP C N 1
ATOM 1868 C CA . ASP C 1 33 ? -22.793 -14.266 -12.410 1.00 45.13 51 ASP C CA 1
ATOM 1869 C C . ASP C 1 33 ? -21.408 -14.891 -12.588 1.00 42.81 51 ASP C C 1
ATOM 1870 O O . ASP C 1 33 ? -20.514 -14.290 -13.207 1.00 38.44 51 ASP C O 1
ATOM 1875 N N . LYS C 1 34 ? -21.240 -16.100 -12.063 1.00 41.13 52 LYS C N 1
ATOM 1876 C CA . LYS C 1 34 ? -19.959 -16.788 -12.141 1.00 34.63 52 LYS C CA 1
ATOM 1877 C C . LYS C 1 34 ? -19.478 -16.961 -13.578 1.00 36.41 52 LYS C C 1
ATOM 1878 O O . LYS C 1 34 ? -18.270 -16.902 -13.838 1.00 33.04 52 LYS C O 1
ATOM 1884 N N . TYR C 1 35 ? -20.407 -17.154 -14.516 1.00 33.66 53 TYR C N 1
ATOM 1885 C CA . TYR C 1 35 ? -20.012 -17.292 -15.920 1.00 32.85 53 TYR C CA 1
ATOM 1886 C C . TYR C 1 35 ? -19.279 -16.045 -16.403 1.00 31.63 53 TYR C C 1
ATOM 1887 O O . TYR C 1 35 ? -18.199 -16.134 -16.995 1.00 32.61 53 TYR C O 1
ATOM 1896 N N . PHE C 1 36 ? -19.875 -14.884 -16.154 1.00 30.65 54 PHE C N 1
ATOM 1897 C CA . PHE C 1 36 ? -19.326 -13.637 -16.652 1.00 32.47 54 PHE C CA 1
ATOM 1898 C C . PHE C 1 36 ? -18.055 -13.241 -15.915 1.00 30.80 54 PHE C C 1
ATOM 1899 O O . PHE C 1 36 ? -17.099 -12.768 -16.535 1.00 31.40 54 PHE C O 1
ATOM 1907 N N . HIS C 1 37 ? -18.035 -13.448 -14.600 1.00 29.35 55 HIS C N 1
ATOM 1908 C CA . HIS C 1 37 ? -16.787 -13.257 -13.835 1.00 32.20 55 HIS C CA 1
ATOM 1909 C C . HIS C 1 37 ? -15.643 -14.116 -14.381 1.00 30.98 55 HIS C C 1
ATOM 1910 O O . HIS C 1 37 ? -14.534 -13.615 -14.606 1.00 25.32 55 HIS C O 1
ATOM 1917 N N . ALA C 1 38 ? -15.901 -15.408 -14.578 1.00 29.56 56 ALA C N 1
ATOM 1918 C CA . ALA C 1 38 ? -14.907 -16.289 -15.174 1.00 25.90 56 ALA C CA 1
ATOM 1919 C C . ALA C 1 38 ? -14.506 -15.835 -16.579 1.00 29.54 56 ALA C C 1
ATOM 1920 O O . ALA C 1 38 ? -13.319 -15.866 -16.934 1.00 29.28 56 ALA C O 1
ATOM 1922 N N . ARG C 1 39 ? -15.491 -15.457 -17.394 1.00 30.15 57 ARG C N 1
ATOM 1923 C CA . ARG C 1 39 ? -15.208 -15.100 -18.786 1.00 31.99 57 ARG C CA 1
ATOM 1924 C C . ARG C 1 39 ? -14.325 -13.855 -18.860 1.00 29.72 57 ARG C C 1
ATOM 1925 O O . ARG C 1 39 ? -13.359 -13.819 -19.623 1.00 29.29 57 ARG C O 1
ATOM 1933 N N . GLY C 1 40 ? -14.642 -12.843 -18.058 1.00 28.84 58 GLY C N 1
ATOM 1934 C CA . GLY C 1 40 ? -13.838 -11.624 -18.056 1.00 27.57 58 GLY C CA 1
ATOM 1935 C C 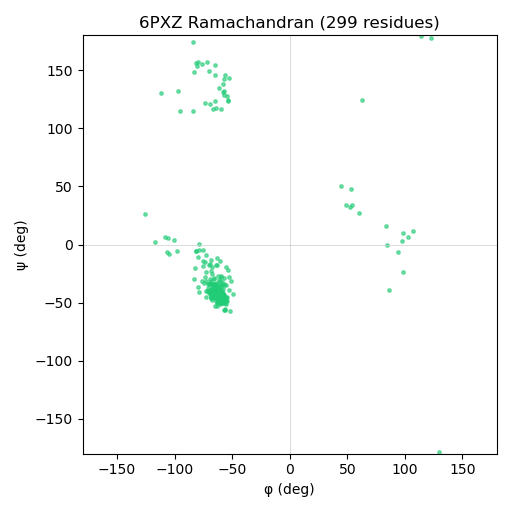. GLY C 1 40 ? -12.393 -11.929 -17.709 1.00 27.58 58 GLY C C 1
ATOM 1936 O O . GLY C 1 40 ? -11.448 -11.482 -18.366 1.00 28.80 58 GLY C O 1
ATOM 1937 N N . ASN C 1 41 ? -12.209 -12.716 -16.657 1.00 29.71 59 ASN C N 1
ATOM 1938 C CA . ASN C 1 41 ? -10.853 -13.065 -16.239 1.00 27.49 59 ASN C CA 1
ATOM 1939 C C . ASN C 1 41 ? -10.121 -13.955 -17.244 1.00 27.95 59 ASN C C 1
ATOM 1940 O O . ASN C 1 41 ? -8.925 -13.810 -17.453 1.00 27.82 59 ASN C O 1
ATOM 1945 N N . TYR C 1 42 ? -10.847 -14.899 -17.845 1.00 26.61 60 TYR C N 1
ATOM 1946 C CA . TYR C 1 42 ? -10.292 -15.762 -18.883 1.00 29.57 60 TYR C CA 1
ATOM 1947 C C . TYR C 1 42 ? -9.804 -14.954 -20.084 1.00 30.03 60 TYR C C 1
ATOM 1948 O O . TYR C 1 42 ? -8.678 -15.127 -20.533 1.00 30.41 60 TYR C O 1
ATOM 1957 N N . ASP C 1 43 ? -10.664 -14.082 -20.601 1.00 31.09 61 ASP C N 1
ATOM 1958 C CA . ASP C 1 43 ? -10.311 -13.257 -21.757 1.00 31.10 61 ASP C CA 1
ATOM 1959 C C . ASP C 1 43 ? -9.125 -12.370 -21.425 1.00 33.33 61 ASP C C 1
ATOM 1960 O O . ASP C 1 43 ? -8.184 -12.236 -22.220 1.00 31.14 61 ASP C O 1
ATOM 1965 N N . ALA C 1 44 ? -9.165 -11.768 -20.240 1.00 29.74 62 ALA C N 1
ATOM 1966 C CA . ALA C 1 44 ? -8.092 -10.859 -19.843 1.00 29.63 62 ALA C CA 1
ATOM 1967 C C . ALA C 1 44 ? -6.747 -11.572 -19.684 1.00 31.03 62 ALA C C 1
ATOM 1968 O O . ALA C 1 44 ? -5.710 -11.061 -20.119 1.00 32.35 62 ALA C O 1
ATOM 1970 N N . ALA C 1 45 ? -6.741 -12.758 -19.074 1.00 27.64 63 ALA C N 1
ATOM 1971 C CA . ALA C 1 45 ? -5.478 -13.459 -18.863 1.00 28.49 63 ALA C CA 1
ATOM 1972 C C . ALA C 1 45 ? -4.839 -13.874 -20.196 1.00 32.88 63 ALA C C 1
ATOM 1973 O O . ALA C 1 45 ? -3.624 -13.963 -20.293 1.00 34.11 63 ALA C O 1
ATOM 1975 N N . ARG C 1 46 ? -5.664 -14.108 -21.213 1.00 33.12 64 ARG C N 1
ATOM 1976 C CA . ARG C 1 46 ? -5.175 -14.465 -22.547 1.00 32.16 64 ARG C CA 1
ATOM 1977 C C . ARG C 1 46 ? -4.428 -13.321 -23.232 1.00 38.49 64 ARG C C 1
ATOM 1978 O O . ARG C 1 46 ? -3.670 -13.548 -24.180 1.00 39.41 64 ARG C O 1
ATOM 1986 N N . ARG C 1 47 ? -4.644 -12.094 -22.757 1.00 34.48 65 ARG C N 1
ATOM 1987 C CA . ARG C 1 47 ? -3.922 -10.940 -23.278 1.00 34.85 65 ARG C CA 1
ATOM 1988 C C . ARG C 1 47 ? -2.447 -10.973 -22.898 1.00 37.46 65 ARG C C 1
ATOM 1989 O O . ARG C 1 47 ? -1.643 -10.258 -23.500 1.00 38.03 65 ARG C O 1
ATOM 1997 N N . GLY C 1 48 ? -2.093 -11.797 -21.905 1.00 33.52 66 GLY C N 1
ATOM 1998 C CA . GLY C 1 48 ? -0.737 -11.829 -21.379 1.00 37.41 66 GLY C CA 1
ATOM 1999 C C . GLY C 1 48 ? -0.666 -11.342 -19.937 1.00 36.92 66 GLY C C 1
ATOM 2000 O O . GLY C 1 48 ? -1.690 -10.972 -19.357 1.00 30.26 66 GLY C O 1
ATOM 2001 N N . PRO C 1 49 ? 0.540 -11.341 -19.346 1.00 35.37 67 PRO C N 1
ATOM 2002 C CA . PRO C 1 49 ? 0.736 -10.977 -17.931 1.00 32.66 67 PRO C CA 1
ATOM 2003 C C . PRO C 1 49 ? 0.077 -9.664 -17.482 1.00 32.81 67 PRO C C 1
ATOM 2004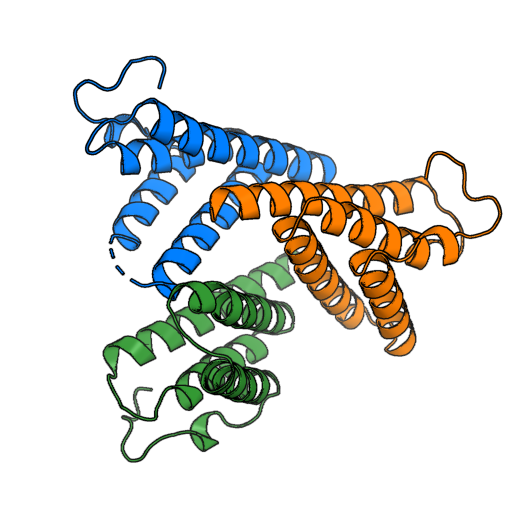 O O . PRO C 1 49 ? -0.484 -9.638 -16.381 1.00 31.18 67 PRO C O 1
ATOM 2008 N N . GLY C 1 50 ? 0.146 -8.598 -18.281 1.00 30.38 68 GLY C N 1
ATOM 2009 C CA . GLY C 1 50 ? -0.504 -7.347 -17.917 1.00 31.75 68 GLY C CA 1
ATOM 2010 C C . GLY C 1 50 ? -2.024 -7.500 -17.834 1.00 29.50 68 GLY C C 1
ATOM 2011 O O . GLY C 1 50 ? -2.695 -6.821 -17.041 1.00 28.00 68 GLY C O 1
ATOM 2012 N N . GLY C 1 51 ? -2.571 -8.371 -18.676 1.00 31.82 69 GLY C N 1
ATOM 2013 C CA . GLY C 1 51 ? -4.004 -8.605 -18.707 1.00 29.43 69 GLY C CA 1
ATOM 2014 C C . GLY C 1 51 ? -4.448 -9.383 -17.483 1.00 28.14 69 GLY C C 1
ATOM 2015 O O . GLY C 1 51 ? -5.450 -9.049 -16.854 1.00 27.57 69 GLY C O 1
ATOM 2016 N N . ALA C 1 52 ? -3.694 -10.427 -17.156 1.00 27.32 70 ALA C N 1
ATOM 2017 C CA . ALA C 1 52 ? -3.968 -11.208 -15.963 1.00 29.05 70 ALA C CA 1
ATOM 2018 C C . ALA C 1 52 ? -3.854 -10.322 -14.719 1.00 29.31 70 ALA C C 1
ATOM 2019 O O . ALA C 1 52 ? -4.665 -10.407 -13.801 1.00 26.68 70 ALA C O 1
ATOM 2021 N N . TRP C 1 53 ? -2.855 -9.455 -14.695 1.00 26.44 71 TRP C N 1
ATOM 2022 C CA . TRP C 1 53 ? -2.681 -8.562 -13.558 1.00 23.99 71 TRP C CA 1
ATOM 2023 C C . TRP C 1 53 ? -3.869 -7.611 -13.413 1.00 24.57 71 TRP C C 1
ATOM 2024 O O . TRP C 1 53 ? -4.424 -7.466 -12.319 1.00 24.97 71 TRP C O 1
ATOM 2035 N N . ALA C 1 54 ? -4.283 -6.992 -14.520 1.00 24.25 72 ALA C N 1
ATOM 2036 C CA . ALA C 1 54 ? -5.418 -6.080 -14.503 1.00 27.08 72 ALA C CA 1
ATOM 2037 C C . ALA C 1 54 ? -6.678 -6.803 -14.063 1.00 26.49 72 ALA C C 1
ATOM 2038 O O . ALA C 1 54 ? -7.492 -6.262 -13.297 1.00 25.16 72 ALA C O 1
ATOM 2040 N N . ALA C 1 55 ? -6.848 -8.034 -14.540 1.00 25.44 73 ALA C N 1
ATOM 2041 C CA . ALA C 1 55 ? -8.036 -8.794 -14.176 1.00 24.19 73 ALA C CA 1
ATOM 2042 C C . ALA C 1 55 ? -8.103 -9.027 -12.673 1.00 26.99 73 ALA C C 1
ATOM 2043 O O . ALA C 1 55 ? -9.162 -8.866 -12.061 1.00 25.82 73 ALA C O 1
ATOM 2045 N N . LYS C 1 56 ? -6.980 -9.389 -12.064 1.00 24.62 74 LYS C N 1
ATOM 2046 C CA . LYS C 1 56 ? -6.957 -9.559 -10.612 1.00 24.34 74 LYS C CA 1
ATOM 2047 C C . LYS C 1 56 ? -7.160 -8.237 -9.866 1.00 23.64 74 LYS C C 1
ATOM 2048 O O . LYS C 1 56 ? -7.900 -8.189 -8.880 1.00 25.27 74 LYS C O 1
ATOM 2054 N N . VAL C 1 57 ? -6.511 -7.162 -10.318 1.00 23.72 75 VAL C N 1
ATOM 2055 C CA . VAL C 1 57 ? -6.707 -5.869 -9.673 1.00 22.69 75 VAL C CA 1
ATOM 2056 C C . VAL C 1 57 ? -8.184 -5.490 -9.666 1.00 25.38 75 VAL C C 1
ATOM 2057 O O . VAL C 1 57 ? -8.732 -5.104 -8.633 1.00 26.65 75 VAL C O 1
ATOM 2061 N N . ILE C 1 58 ? -8.822 -5.625 -10.821 1.00 24.14 76 ILE C N 1
ATOM 2062 C CA . ILE C 1 58 ? -10.250 -5.299 -10.972 1.00 25.18 76 ILE C CA 1
ATOM 2063 C C . ILE C 1 58 ? -11.158 -6.222 -10.163 1.00 25.51 76 ILE C C 1
ATOM 2064 O O . ILE C 1 58 ? -12.080 -5.757 -9.482 1.00 26.97 76 ILE C O 1
ATOM 2069 N N . SER C 1 59 ? -10.905 -7.523 -10.228 1.00 24.82 77 SER C N 1
ATOM 2070 C CA . SER C 1 59 ? -11.685 -8.489 -9.451 1.00 24.14 77 SER C CA 1
ATOM 2071 C C . SER C 1 59 ? -11.615 -8.221 -7.958 1.00 25.27 77 SER C C 1
ATOM 2072 O O . SER C 1 59 ? -12.637 -8.252 -7.260 1.00 25.84 77 SER C O 1
ATOM 2075 N N . ASP C 1 60 ? -10.403 -8.004 -7.453 1.00 24.52 78 ASP C N 1
ATOM 2076 C CA . ASP C 1 60 ? -10.219 -7.790 -6.024 1.00 25.98 78 ASP C CA 1
ATOM 2077 C C . ASP C 1 60 ? -10.852 -6.485 -5.582 1.00 28.85 78 ASP C C 1
ATOM 2078 O O . ASP C 1 60 ? -11.480 -6.437 -4.524 1.00 28.90 78 ASP C O 1
ATOM 2083 N N . ALA C 1 61 ? -10.675 -5.438 -6.386 1.00 26.27 79 ALA C N 1
ATOM 2084 C CA . ALA C 1 61 ? -11.263 -4.126 -6.093 1.00 29.00 79 ALA C CA 1
ATOM 2085 C C . ALA C 1 61 ? -12.791 -4.227 -6.068 1.00 29.63 79 ALA C C 1
ATOM 2086 O O . ALA C 1 61 ? -13.461 -3.612 -5.230 1.00 30.42 79 ALA C O 1
ATOM 2088 N N . ARG C 1 62 ? -13.336 -5.010 -6.987 1.00 26.46 80 ARG C N 1
ATOM 2089 C CA . ARG C 1 62 ? -14.778 -5.199 -7.035 1.00 30.41 80 ARG C CA 1
ATOM 2090 C C . ARG C 1 62 ? -15.275 -5.819 -5.735 1.00 29.02 80 ARG C C 1
ATOM 2091 O O . ARG C 1 62 ? -16.262 -5.354 -5.169 1.00 31.99 80 ARG C O 1
ATOM 2099 N N . GLU C 1 63 ? -14.594 -6.857 -5.259 1.00 27.50 81 GLU C N 1
ATOM 2100 C CA . GLU C 1 63 ? -14.972 -7.497 -3.994 1.00 32.18 81 GLU C CA 1
ATOM 2101 C C . GLU C 1 63 ? -14.920 -6.516 -2.824 1.00 35.12 81 GLU C C 1
ATOM 2102 O O . GLU C 1 63 ? -15.879 -6.409 -2.041 1.00 35.51 81 GLU C O 1
ATOM 2108 N N . ALA C 1 64 ? -13.812 -5.788 -2.717 1.00 31.62 82 ALA C N 1
ATOM 2109 C CA . ALA C 1 64 ? -13.637 -4.816 -1.631 1.00 33.33 82 ALA C CA 1
ATOM 2110 C C . ALA C 1 64 ? -14.647 -3.662 -1.673 1.00 34.09 82 ALA C C 1
ATOM 2111 O O . ALA C 1 64 ? -15.166 -3.250 -0.637 1.00 35.97 82 ALA C O 1
ATOM 2113 N N . VAL C 1 65 ? -14.908 -3.129 -2.863 1.00 29.76 83 VAL C N 1
ATOM 2114 C CA . VAL C 1 65 ? -15.850 -2.011 -3.007 1.00 32.12 83 VAL C CA 1
ATOM 2115 C C . VAL C 1 65 ? -17.303 -2.443 -2.765 1.00 33.92 83 VAL C C 1
ATOM 2116 O O . VAL C 1 65 ? -18.084 -1.716 -2.126 1.00 36.13 83 VAL C O 1
ATOM 2120 N N . GLN C 1 66 ? -17.669 -3.626 -3.248 1.00 32.48 84 GLN C N 1
ATOM 2121 C CA . GLN C 1 66 ? -19.064 -4.051 -3.136 1.00 35.65 84 GLN C CA 1
ATOM 2122 C C . GLN C 1 66 ? -19.455 -4.439 -1.717 1.00 36.57 84 GLN C C 1
ATOM 2123 O O . GLN C 1 66 ? -20.635 -4.647 -1.435 1.00 40.05 84 GLN C O 1
ATOM 2129 N N . LYS C 1 67 ? -18.475 -4.532 -0.821 1.00 36.24 85 LYS C N 1
ATOM 2130 C CA . LYS C 1 67 ? -18.785 -4.713 0.595 1.00 37.40 85 LYS C CA 1
ATOM 2131 C C . LYS C 1 67 ? -19.584 -3.517 1.115 1.00 40.72 85 LYS C C 1
ATOM 2132 O O . LYS C 1 67 ? -20.427 -3.656 2.010 1.00 44.00 85 LYS C O 1
ATOM 2138 N N . PHE C 1 68 ? -19.329 -2.348 0.533 1.00 40.28 86 PHE C N 1
ATOM 2139 C CA . PHE C 1 68 ? -20.040 -1.125 0.905 1.00 43.68 86 PHE C CA 1
ATOM 2140 C C . PHE C 1 68 ? -21.435 -1.014 0.293 1.00 41.33 86 PHE C C 1
ATOM 2141 O O . PHE C 1 68 ? -22.135 -0.023 0.512 1.00 43.28 86 PHE C O 1
ATOM 2149 N N . THR C 1 69 ? -21.839 -2.013 -0.484 1.00 37.70 87 THR C N 1
ATOM 2150 C CA . THR C 1 69 ? -23.206 -2.063 -1.002 1.00 39.29 87 THR C CA 1
ATOM 2151 C C . THR C 1 69 ? -23.864 -3.393 -0.655 1.00 39.72 87 THR C C 1
ATOM 2152 O O . THR C 1 69 ? -24.757 -3.863 -1.362 1.00 41.65 87 THR C O 1
ATOM 2156 N N . GLY C 1 70 ? -23.394 -3.996 0.432 1.00 40.04 88 GLY C N 1
ATOM 2157 C CA . GLY C 1 70 ? -24.061 -5.145 1.012 1.00 41.37 88 GLY C CA 1
ATOM 2158 C C . GLY C 1 70 ? -23.779 -6.517 0.432 1.00 43.55 88 GLY C C 1
ATOM 2159 O O . GLY C 1 70 ? -24.534 -7.454 0.696 1.00 41.83 88 GLY C O 1
ATOM 2160 N N . HIS C 1 71 ? -22.715 -6.655 -0.355 1.00 40.56 89 HIS C N 1
ATOM 2161 C CA . HIS C 1 71 ? -22.333 -7.986 -0.835 1.00 42.51 89 HIS C CA 1
ATOM 2162 C C . HIS C 1 71 ? -21.480 -8.685 0.222 1.00 40.21 89 HIS C C 1
ATOM 2163 O O . HIS C 1 71 ? -20.363 -8.246 0.515 1.00 46.58 89 HIS C O 1
ATOM 2170 N N . GLY C 1 72 ? -21.998 -9.774 0.784 1.00 43.46 90 GLY C N 1
ATOM 2171 C CA . GLY C 1 72 ? -21.308 -10.479 1.855 1.00 44.16 90 GLY C CA 1
ATOM 2172 C C . GLY C 1 72 ? -20.277 -11.469 1.348 1.00 42.42 90 GLY C C 1
ATOM 2173 O O . GLY C 1 72 ? -20.181 -11.699 0.142 1.00 40.33 90 GLY C O 1
ATOM 2174 N N . ALA C 1 73 ? -19.524 -12.066 2.270 1.00 43.08 91 ALA C N 1
ATOM 2175 C CA . ALA C 1 73 ? -18.437 -12.979 1.916 1.00 45.49 91 ALA C CA 1
ATOM 2176 C C . ALA C 1 73 ? -18.904 -14.238 1.186 1.00 44.90 91 ALA C C 1
ATOM 2177 O O . ALA C 1 73 ? -18.201 -14.739 0.311 1.00 41.06 91 ALA C O 1
ATOM 2179 N N . GLU C 1 74 ? -20.074 -14.757 1.543 1.00 44.57 92 GLU C N 1
ATOM 2180 C CA . GLU C 1 74 ? -20.522 -16.023 0.964 1.00 45.96 92 GLU C CA 1
ATOM 2181 C C . GLU C 1 74 ? -20.618 -15.936 -0.562 1.00 45.34 92 GLU C C 1
ATOM 2182 O O . GLU C 1 74 ? -20.095 -16.805 -1.279 1.00 45.33 92 GLU C O 1
ATOM 2188 N N . ASP C 1 75 ? -21.266 -14.881 -1.055 1.00 43.44 93 ASP C N 1
ATOM 2189 C CA . ASP C 1 75 ? -21.373 -14.660 -2.496 1.00 43.64 93 ASP C CA 1
ATOM 2190 C C . ASP C 1 75 ? -20.088 -14.073 -3.099 1.00 41.73 93 ASP C C 1
ATOM 2191 O O . ASP C 1 75 ? -19.678 -14.481 -4.185 1.00 40.04 93 ASP C O 1
ATOM 2196 N N . SER C 1 76 ? -19.452 -13.128 -2.403 1.00 39.36 94 SER C N 1
ATOM 2197 C CA . SER C 1 76 ? -18.228 -12.513 -2.936 1.00 34.64 94 SER C CA 1
ATOM 2198 C C . SER C 1 76 ? -17.081 -13.522 -3.112 1.00 35.35 94 SER C C 1
ATOM 2199 O O . SER C 1 76 ? -16.345 -13.454 -4.093 1.00 33.67 94 SER C O 1
ATOM 2202 N N . ARG C 1 77 ? -16.946 -14.477 -2.192 1.00 37.08 95 ARG C N 1
ATOM 2203 C CA . ARG C 1 77 ? -15.868 -15.456 -2.312 1.00 38.29 95 ARG C CA 1
ATOM 2204 C C . ARG C 1 77 ? -16.181 -16.450 -3.416 1.00 35.85 95 ARG C C 1
ATOM 2205 O O . ARG C 1 77 ? -15.272 -17.003 -4.041 1.00 33.01 95 ARG C O 1
ATOM 2213 N N . ALA C 1 78 ? -17.473 -16.656 -3.655 1.00 36.88 96 ALA C N 1
ATOM 2214 C CA . ALA C 1 78 ? -17.940 -17.486 -4.758 1.00 36.23 96 ALA C CA 1
ATOM 2215 C C . ALA C 1 78 ? -17.638 -16.808 -6.098 1.00 35.54 96 ALA C C 1
ATOM 2216 O O . ALA C 1 78 ? -17.167 -17.467 -7.031 1.00 33.97 96 ALA C O 1
ATOM 2218 N N . ASP C 1 79 ? -17.909 -15.505 -6.187 1.00 33.01 97 ASP C N 1
ATOM 2219 C CA . ASP C 1 79 ? -17.498 -14.716 -7.349 1.00 31.89 97 ASP C CA 1
ATOM 2220 C C . ASP C 1 79 ? -15.993 -14.865 -7.553 1.00 31.08 97 ASP C C 1
ATOM 2221 O O . ASP C 1 79 ? -15.529 -15.092 -8.671 1.00 28.79 97 ASP C O 1
ATOM 2226 N N . GLN C 1 80 ? -15.237 -14.742 -6.467 1.00 30.37 98 GLN C N 1
ATOM 2227 C CA . GLN C 1 80 ? -13.780 -14.826 -6.543 1.00 29.40 98 GLN C CA 1
ATOM 2228 C C . GLN C 1 80 ? -13.283 -16.210 -6.990 1.00 31.27 98 GLN C C 1
ATOM 2229 O O . GLN C 1 80 ? -12.278 -16.308 -7.694 1.00 29.41 98 GLN C O 1
ATOM 2235 N N . PHE C 1 81 ? -13.975 -17.276 -6.589 1.00 29.29 99 PHE C N 1
ATOM 2236 C CA . PHE C 1 81 ? -13.655 -18.608 -7.110 1.00 30.08 99 PHE C CA 1
ATOM 2237 C C . PHE C 1 81 ? -13.789 -18.631 -8.643 1.00 27.51 99 PHE C C 1
ATOM 2238 O O . PHE C 1 81 ? -12.937 -19.185 -9.346 1.00 30.59 99 PHE C O 1
ATOM 2246 N N . ALA C 1 82 ? -14.865 -18.033 -9.150 1.00 29.64 100 ALA C N 1
ATOM 2247 C CA . ALA C 1 82 ? -15.081 -17.931 -10.591 1.00 30.22 100 ALA C CA 1
ATOM 2248 C C . ALA C 1 82 ? -14.016 -17.047 -11.249 1.00 26.10 100 ALA C C 1
ATOM 2249 O O . ALA C 1 82 ? -13.543 -17.365 -12.346 1.00 27.88 100 ALA C O 1
ATOM 2251 N N . ASN C 1 83 ? -13.641 -15.951 -10.584 1.00 26.51 101 ASN C N 1
ATOM 2252 C CA . ASN C 1 83 ? -12.612 -15.051 -11.116 1.00 26.92 101 ASN C CA 1
ATOM 2253 C C . ASN C 1 83 ? -11.299 -15.810 -11.328 1.00 27.34 101 ASN C C 1
ATOM 2254 O O . ASN C 1 83 ? -10.691 -15.750 -12.407 1.00 27.94 101 ASN C O 1
ATOM 2259 N N . GLU C 1 84 ? -10.857 -16.533 -10.299 1.00 28.09 102 GLU C N 1
ATOM 2260 C CA . GLU C 1 84 ? -9.596 -17.264 -10.377 1.00 30.78 102 GLU C CA 1
ATOM 2261 C C . GLU C 1 84 ? -9.696 -18.444 -11.338 1.00 29.19 102 GLU C C 1
ATOM 2262 O O . GLU C 1 84 ? -8.738 -18.779 -12.014 1.00 30.04 102 GLU C O 1
ATOM 2268 N N . TRP C 1 85 ? -10.864 -19.068 -11.397 1.00 28.61 103 TRP C N 1
ATOM 2269 C CA . TRP C 1 85 ? -11.128 -20.113 -12.379 1.00 27.75 103 TRP C CA 1
ATOM 2270 C C . TRP C 1 85 ? -10.795 -19.653 -13.798 1.00 30.50 103 TRP C C 1
ATOM 2271 O O . TRP C 1 85 ? -9.986 -20.283 -14.476 1.00 30.75 103 TRP C O 1
ATOM 2282 N N . GLY C 1 86 ? -11.416 -18.566 -14.250 1.00 28.87 104 GLY C N 1
ATOM 2283 C CA . GLY C 1 86 ? -11.204 -18.121 -15.618 1.00 27.23 104 GLY C CA 1
ATOM 2284 C C . GLY C 1 86 ? -9.781 -17.644 -15.801 1.00 27.90 104 GLY C C 1
ATOM 2285 O O . GLY C 1 86 ? -9.147 -17.899 -16.828 1.00 27.00 104 GLY C O 1
ATOM 2286 N N . ARG C 1 87 ? -9.280 -16.923 -14.803 1.00 27.34 105 ARG C N 1
ATOM 2287 C CA . ARG C 1 87 ? -7.944 -16.342 -14.866 1.00 28.15 105 ARG C CA 1
ATOM 2288 C C . ARG C 1 87 ? -6.872 -17.408 -15.060 1.00 31.57 105 ARG C C 1
ATOM 2289 O O . ARG C 1 87 ? -5.845 -17.161 -15.692 1.00 31.93 105 ARG C O 1
ATOM 2297 N N . SER C 1 88 ? -7.115 -18.593 -14.511 1.00 29.39 106 SER C N 1
ATOM 2298 C CA . SER C 1 88 ? -6.161 -19.683 -14.607 1.00 31.32 106 SER C CA 1
ATOM 2299 C C . SER C 1 88 ? -6.246 -20.430 -15.936 1.00 33.50 106 SER C C 1
ATOM 2300 O O . SER C 1 88 ? -5.429 -21.319 -16.192 1.00 36.14 106 SER C O 1
ATOM 2303 N N . GLY C 1 89 ? -7.229 -20.088 -16.766 1.00 34.19 107 GLY C N 1
ATOM 2304 C CA . GLY C 1 89 ? -7.349 -20.690 -18.085 1.00 36.26 107 GLY C CA 1
ATOM 2305 C C . GLY C 1 89 ? -8.418 -21.765 -18.208 1.00 36.97 107 GLY C C 1
ATOM 2306 O O . GLY C 1 89 ? -8.539 -22.418 -19.256 1.00 34.49 107 GLY C O 1
ATOM 2307 N N . LYS C 1 90 ? -9.205 -21.952 -17.153 1.00 33.61 108 LYS C N 1
ATOM 2308 C CA . LYS C 1 90 ? -10.282 -22.935 -17.198 1.00 31.75 108 LYS C CA 1
ATOM 2309 C C . LYS C 1 90 ? -11.511 -22.385 -17.907 1.00 34.65 108 LYS C C 1
ATOM 2310 O O . LYS C 1 90 ? -11.727 -21.163 -17.940 1.00 32.72 108 LYS C O 1
ATOM 2316 N N . ASP C 1 91 ? -12.313 -23.286 -18.479 1.00 34.98 109 ASP C N 1
ATOM 2317 C CA . ASP C 1 91 ? -13.462 -22.897 -19.308 1.00 35.38 109 ASP C CA 1
ATOM 2318 C C . ASP C 1 91 ? -14.536 -22.148 -18.521 1.00 35.68 109 ASP C C 1
ATOM 2319 O O . ASP C 1 91 ? -15.135 -22.703 -17.583 1.00 33.77 109 ASP C O 1
ATOM 2324 N N . PRO C 1 92 ? -14.799 -20.882 -18.896 1.00 34.05 110 PRO C N 1
ATOM 2325 C CA . PRO C 1 92 ? -15.870 -20.128 -18.239 1.00 32.64 110 PRO C CA 1
ATOM 2326 C C . PRO C 1 92 ? -17.219 -20.827 -18.417 1.00 34.77 110 PRO C C 1
ATOM 2327 O O . PRO C 1 92 ? -18.098 -20.693 -17.570 1.00 32.61 110 PRO C O 1
ATOM 2331 N N . ASN C 1 93 ? -17.366 -21.578 -19.508 1.00 38.76 111 ASN C N 1
ATOM 2332 C CA . ASN C 1 93 ? -18.629 -22.254 -19.803 1.00 39.57 111 ASN C CA 1
ATOM 2333 C C . ASN C 1 93 ? -19.020 -23.303 -18.776 1.00 38.30 111 ASN C C 1
ATOM 2334 O O . ASN C 1 93 ? -20.182 -23.694 -18.704 1.00 42.71 111 ASN C O 1
ATOM 2339 N N . HIS C 1 94 ? -18.059 -23.745 -17.967 1.00 36.67 112 HIS C N 1
ATOM 2340 C CA . HIS C 1 94 ? -18.369 -24.637 -16.848 1.00 40.54 112 HIS C CA 1
ATOM 2341 C C . HIS C 1 94 ? -19.469 -24.027 -15.981 1.00 42.39 112 HIS C C 1
ATOM 2342 O O . HIS C 1 94 ? -20.246 -24.743 -15.348 1.00 41.10 112 HIS C O 1
ATOM 2349 N N . PHE C 1 95 ? -19.539 -22.696 -15.971 1.00 36.89 113 PHE C N 1
ATOM 2350 C CA . PHE C 1 95 ? -20.491 -21.971 -15.142 1.00 39.39 113 PHE C CA 1
ATOM 2351 C C . PHE C 1 95 ? -21.707 -21.487 -15.925 1.00 33.65 113 PHE C C 1
ATOM 2352 O O . PHE C 1 95 ? -22.555 -20.780 -15.384 1.00 36.14 113 PHE C O 1
ATOM 2360 N N . ARG C 1 96 ? -21.780 -21.848 -17.199 1.00 39.20 114 ARG C N 1
ATOM 2361 C CA . ARG C 1 96 ? -22.830 -21.323 -18.069 1.00 43.07 114 ARG C CA 1
ATOM 2362 C C . ARG C 1 96 ? -24.221 -21.867 -17.697 1.00 44.10 114 ARG C C 1
ATOM 2363 O O . ARG C 1 96 ? -24.449 -23.080 -17.714 1.00 46.90 114 ARG C O 1
ATOM 2371 N N . PRO C 1 97 ? -25.160 -20.967 -17.356 1.00 48.25 115 PRO C N 1
ATOM 2372 C CA . PRO C 1 97 ? -26.506 -21.406 -16.970 1.00 48.35 115 PRO C CA 1
ATOM 2373 C C . PRO C 1 97 ? -27.298 -21.818 -18.208 1.00 49.39 115 PRO C C 1
ATOM 2374 O O . PRO C 1 97 ? -26.980 -21.349 -19.302 1.00 48.44 115 PRO C O 1
ATOM 2378 N N . ALA C 1 98 ? -28.298 -22.683 -18.044 1.00 48.79 116 ALA C N 1
ATOM 2379 C CA . ALA C 1 98 ? -29.069 -23.177 -19.185 1.00 51.56 116 ALA C CA 1
ATOM 2380 C C . ALA C 1 98 ? -29.638 -22.054 -20.051 1.00 50.17 116 ALA C C 1
ATOM 2381 O O . ALA C 1 98 ? -30.350 -21.172 -19.558 1.00 50.03 116 ALA C O 1
ATOM 2383 N N . GLY C 1 99 ? -29.299 -22.086 -21.339 1.00 50.88 117 GLY C N 1
ATOM 2384 C CA . GLY C 1 99 ? -29.942 -21.230 -22.321 1.00 51.22 117 GLY C CA 1
ATOM 2385 C C . GLY C 1 99 ? -29.283 -19.904 -22.665 1.00 53.82 117 GLY C C 1
ATOM 2386 O O . GLY C 1 99 ? -29.751 -19.210 -23.572 1.00 51.83 117 GLY C O 1
ATOM 2387 N N . LEU C 1 100 ? -28.216 -19.543 -21.953 1.00 50.66 118 LEU C N 1
ATOM 2388 C CA . LEU C 1 100 ? -27.518 -18.280 -22.201 1.00 46.00 118 LEU C CA 1
ATOM 2389 C C . LEU C 1 100 ? -27.120 -18.148 -23.680 1.00 44.11 118 LEU C C 1
ATOM 2390 O O . LEU C 1 100 ? -26.435 -19.014 -24.221 1.00 47.66 118 LEU C O 1
ATOM 2395 N N . PRO C 1 101 ? -27.552 -17.057 -24.337 1.00 48.71 119 PRO C N 1
ATOM 2396 C CA . PRO C 1 101 ? -27.388 -16.870 -25.786 1.00 45.24 119 PRO C CA 1
ATOM 2397 C C . PRO C 1 101 ? -25.940 -16.955 -26.253 1.00 53.39 119 PRO C C 1
ATOM 2398 O O . PRO C 1 101 ? -25.026 -16.529 -25.533 1.00 51.59 119 PRO C O 1
ATOM 2402 N N . LYS C 1 102 ? -25.743 -17.492 -27.456 1.00 54.27 120 LYS C N 1
ATOM 2403 C CA . LYS C 1 102 ? -24.420 -17.655 -28.035 1.00 57.30 120 LYS C CA 1
ATOM 2404 C C . LYS C 1 102 ? -23.603 -16.376 -28.082 1.00 52.72 120 LYS C C 1
ATOM 2405 O O . LYS C 1 102 ? -22.376 -16.424 -28.153 1.00 55.58 120 LYS C O 1
ATOM 2406 N N . ARG C 1 103 ? -24.282 -15.233 -28.041 1.00 54.14 121 ARG C N 1
ATOM 2407 C CA . ARG C 1 103 ? -23.602 -13.942 -28.053 1.00 53.58 121 ARG C CA 1
ATOM 2408 C C . ARG C 1 103 ? -22.648 -13.773 -26.859 1.00 52.16 121 ARG C C 1
ATOM 2409 O O . ARG C 1 103 ? -21.577 -13.181 -26.992 1.00 54.35 121 ARG C O 1
ATOM 2417 N N . TYR C 1 104 ? -23.026 -14.327 -25.710 1.00 52.07 122 TYR C N 1
ATOM 2418 C CA . TYR C 1 104 ? -22.237 -14.180 -24.490 1.00 50.44 122 TYR C CA 1
ATOM 2419 C C . TYR C 1 104 ? -21.292 -15.344 -24.237 1.00 49.08 122 TYR C C 1
ATOM 2420 O O . TYR C 1 104 ? -20.191 -15.157 -23.699 1.00 44.73 122 TYR C O 1
#

B-factor: mean 37.55, std 8.71, range [21.94, 69.66]

GO terms:
  GO:0005576 extracellular region (C, IDA)
  GO:0009617 response to bacterium (P, IEP)
  GO:0042056 chemoattractant activity (F, IDA)
  GO:0060326 cell chemotaxis (P, IDA)
  GO:0007252 I-kappaB phosphorylation (P, IDA)
  GO:0071347 cellular response to interleukin-1 (P, IDA)
  GO:0035662 Toll-like receptor 4 binding (F, IPI)
  GO:0035634 response to stilbenoid (P, IEP)

Secondary structure (DSSP, 8-state):
-HHHHHHHHHHHHHHHHHHHHHHHHH--TT-HHHHHHHHHHHHHTT-HHHHHHHHHHHHHHHHHHHHH--HHHHHHHHHHHHTT--GGGGPPTT--TT-/-HHHHHHHHHHHHHHHHHHHHHHHHH--TT-HHHHHHHHHHHHHTT-HHHHHHHHHHHHHHHHHHHHHT--HHHHHHHHHHHHHHHTT--GGGGPPTT--TT-/-HHHHHHHHHHHHHHHHHHHHHHHHH--TT-HHHHHHHHHHHHHHT-HHHHHHHHHHHHHHHHHHGGGT--HHHHHHHHHHHHHHHTT--GGGGPPTT--TT-

InterPro domains:
  IPR000096 Serum amyloid A protein [PF00277] (22-122)
  IPR000096 Serum amyloid A protein [PIRSF002472] (1-122)
  IPR000096 Serum amyloid A protein [PR00306] (24-43)
  IPR000096 Serum amyloid A protein [PR00306] (44-63)
  IPR000096 Serum amyloid A protein [PR00306] (64-84)
  IPR000096 Serum amyloid A protein [PS00992] (56-72)
  IPR000096 Serum amyloid A protein [SM00197] (21-122)
  IPR052464 Synovial Proliferation Regulator [PTHR23424] (35-122)

Organism: Mus musculus (NCBI:txid10090)

Foldseek 3Di:
DVVLLVVLLVVLLVLLVVLVVVCVVQVDPQCLLLSLLRSLQRSLVSDPSSNVNLCVVLVVVLVVCVVVDVNVSSVVSNCCRNVNHDSCVRHDPPGDPVD/DVVLLQVLLVVLLVLLVVLVVVCVVQVDPQCLLLSLLRSLLRSLVSDPSSNVNLVVVLVVVLVVCVVVPNDPVVSVSSVVSNVCSNVNHDSCVSPDPPRDPVD/DVVLLVVLLVQLLVLLVVLVVCCVVLVDPQCLLLSLLRSLLRQLVSDDSSNVNLVVVLVVCLVVCVVVPDDPVVSVVSVVSNVCNNVNHHSCVSPDPPRDPVD

Radius of gyration: 20.93 Å; Cα contacts (8 Å, |Δi|>4): 489; chains: 3; bounding box: 57×58×39 Å

Solvent-accessible surface area: 16499 Å² total; per-residue (Å²): 219,111,88,86,64,57,117,14,10,31,39,0,21,138,1,0,33,106,0,17,44,19,63,78,149,13,135,96,55,137,3,52,44,9,0,1,0,18,0,0,58,29,0,24,181,89,17,99,0,0,31,108,4,0,102,60,6,1,52,23,45,30,18,39,45,110,12,55,97,147,14,81,46,5,27,119,0,1,97,50,0,42,70,48,97,82,9,77,115,41,57,20,101,56,3,31,179,188,24,224,38,27,92,66,12,67,25,6,32,83,0,43,134,8,10,55,122,5,79,43,32,34,120,68,15,132,94,82,138,5,60,66,8,4,22,0,28,1,0,46,52,0,21,168,103,18,98,0,0,31,80,4,0,70,22,48,4,27,5,53,69,21,26,66,157,162,95,61,57,36,90,81,75,12,63,35,16,29,123,0,9,92,61,0,38,73,44,102,67,9,78,138,50,70,24,98,61,10,50,185,165,31,198,74,107,87,9,81,118,19,6,25,38,0,38,149,3,0,68,110,0,32,50,19,38,177,133,10,136,85,85,142,1,72,79,8,0,0,0,21,0,0,54,34,0,25,183,101,19,65,0,0,31,45,4,0,62,29,21,1,41,26,20,28,54,29,20,111,177,62,71,75,45,60,161,102,6,140,27,17,9,120,0,1,94,44,0,39,83,49,110,81,10,73,124,35,76,21,104,64,9,31,80,173,19